Protein AF-A0A7J7QKM1-F1 (afdb_monomer_lite)

Sequence (331 aa):
MPGQQQQQDALLWAVLHLMSGRQAGAAVALAVAVGDARLATLLAAAGQAAAGAGAANIVQQVQVWARAGLLPARICHPRRLLLALLAAAAPPAAGVGGQGGLLDVSAALQLDWSRAFGLWLWYGLPSTEPVAAVTRAFTAALAVSPQLPRPVPPHSTSSKSQQQQQQQQQGDLLAAAAPADTQYALLQLHALGAHGLGVGLLNCCPPAAADGGDGGGLSSDGYNTVSNGQGGSAGELVAQLLRVAGHSSNPLDCSTAWQLLGVLQAVGALPSRRQEYEGVALALCSGFVSQLLLLGAPAAAAWALFVALHVPDGVLSPPGTRRRRSSSCCR

pLDDT: mean 70.97, std 20.99, range [25.33, 94.62]

Structure (mmCIF, N/CA/C/O backbone):
data_AF-A0A7J7QKM1-F1
#
_entry.id   AF-A0A7J7QKM1-F1
#
loop_
_atom_site.group_PDB
_atom_site.id
_atom_site.type_symbol
_atom_site.label_atom_id
_atom_site.label_alt_id
_atom_site.label_comp_id
_atom_site.label_asym_id
_atom_site.label_entity_id
_atom_site.label_seq_id
_atom_site.pdbx_PDB_ins_code
_atom_site.Cartn_x
_atom_site.Cartn_y
_atom_site.Cartn_z
_atom_site.occupancy
_atom_site.B_iso_or_equiv
_atom_site.auth_seq_id
_atom_site.auth_comp_id
_atom_site.auth_asym_id
_atom_site.auth_atom_id
_atom_site.pdbx_PDB_model_num
ATOM 1 N N . MET A 1 1 ? -3.187 -11.122 40.985 1.00 49.41 1 MET A N 1
ATOM 2 C CA . MET A 1 1 ? -3.537 -11.750 39.690 1.00 49.41 1 MET A CA 1
ATOM 3 C C . MET A 1 1 ? -2.909 -11.000 38.497 1.00 49.41 1 MET A C 1
ATOM 5 O O . MET A 1 1 ? -3.641 -10.561 37.622 1.00 49.41 1 MET A O 1
ATOM 9 N N . PRO A 1 2 ? -1.573 -10.830 38.419 1.00 58.25 2 PRO A N 1
ATOM 10 C CA . PRO A 1 2 ? -0.929 -10.134 37.290 1.00 58.25 2 PRO A CA 1
ATOM 11 C C . PRO A 1 2 ? -0.915 -10.949 35.981 1.00 58.25 2 PRO A C 1
ATOM 13 O O . PRO A 1 2 ? -0.920 -10.371 34.899 1.00 58.25 2 PRO A O 1
ATOM 16 N N . GLY A 1 3 ? -0.970 -12.285 36.062 1.00 70.62 3 GLY A N 1
ATOM 17 C CA . GLY A 1 3 ? -0.883 -13.154 34.880 1.00 70.62 3 GLY A CA 1
ATOM 18 C C . GLY A 1 3 ? -2.057 -13.024 33.904 1.00 70.62 3 GLY A C 1
ATOM 19 O O . GLY A 1 3 ? -1.856 -13.097 32.698 1.00 70.62 3 GLY A O 1
ATOM 20 N N . GLN A 1 4 ? -3.276 -12.767 34.392 1.00 72.75 4 GLN A N 1
ATOM 21 C CA . GLN A 1 4 ? -4.452 -12.649 33.516 1.00 72.75 4 GLN A CA 1
ATOM 22 C C . GLN A 1 4 ? -4.432 -11.378 32.661 1.00 72.75 4 GLN A C 1
ATOM 24 O O . GLN A 1 4 ? -4.825 -11.414 31.498 1.00 72.75 4 GLN A O 1
ATOM 29 N N . GLN A 1 5 ? -3.929 -10.271 33.208 1.00 75.94 5 GLN A N 1
ATOM 30 C CA . GLN A 1 5 ? -3.862 -9.009 32.477 1.00 75.94 5 GLN A CA 1
ATOM 31 C C . GLN A 1 5 ? -2.757 -9.034 31.416 1.00 75.94 5 GLN A C 1
ATOM 33 O O . GLN A 1 5 ? -2.970 -8.595 30.291 1.00 75.94 5 GLN A O 1
ATOM 38 N N . GLN A 1 6 ? -1.621 -9.662 31.727 1.00 80.56 6 GLN A N 1
ATOM 39 C CA . GLN A 1 6 ? -0.547 -9.880 30.760 1.00 80.56 6 GLN A CA 1
ATOM 40 C C . GLN A 1 6 ? -0.978 -10.812 29.613 1.00 80.56 6 GLN A C 1
ATOM 42 O O . GLN A 1 6 ? -0.638 -10.564 28.457 1.00 80.56 6 GLN A O 1
ATOM 47 N N . GLN A 1 7 ? -1.778 -11.843 29.912 1.00 85.12 7 GLN A N 1
ATOM 48 C CA . GLN A 1 7 ? -2.369 -12.723 28.899 1.00 85.12 7 GLN A CA 1
ATOM 49 C C . GLN A 1 7 ? -3.323 -11.953 27.971 1.00 85.12 7 GLN A C 1
ATOM 51 O O . GLN A 1 7 ? -3.260 -12.105 26.753 1.00 85.12 7 GLN A O 1
ATOM 56 N N . GLN A 1 8 ? -4.191 -11.105 28.534 1.00 85.06 8 GLN A N 1
ATOM 57 C CA . GLN A 1 8 ? -5.110 -10.269 27.756 1.00 85.06 8 GLN A CA 1
ATOM 58 C C . GLN A 1 8 ? -4.366 -9.269 26.869 1.00 85.06 8 GLN A C 1
ATOM 60 O O . GLN A 1 8 ? -4.716 -9.110 25.701 1.00 85.06 8 GLN A O 1
ATOM 65 N N . ASP A 1 9 ? -3.311 -8.639 27.382 1.00 87.81 9 ASP A N 1
ATOM 66 C CA . ASP A 1 9 ? -2.498 -7.716 26.594 1.00 87.81 9 ASP A CA 1
ATOM 67 C C . ASP A 1 9 ? -1.785 -8.434 25.440 1.00 87.81 9 ASP A C 1
ATOM 69 O O . ASP A 1 9 ? -1.795 -7.934 24.314 1.00 87.81 9 ASP A O 1
ATOM 73 N N . ALA A 1 10 ? -1.242 -9.635 25.670 1.00 90.56 10 ALA A N 1
ATOM 74 C CA . ALA A 1 10 ? -0.637 -10.452 24.615 1.00 90.56 10 ALA A CA 1
ATOM 75 C C . ALA A 1 10 ? -1.645 -10.816 23.508 1.00 90.56 10 ALA A C 1
ATOM 77 O O . ALA A 1 10 ? -1.325 -10.749 22.320 1.00 90.56 10 ALA A O 1
ATOM 78 N N . LEU A 1 11 ? -2.886 -11.137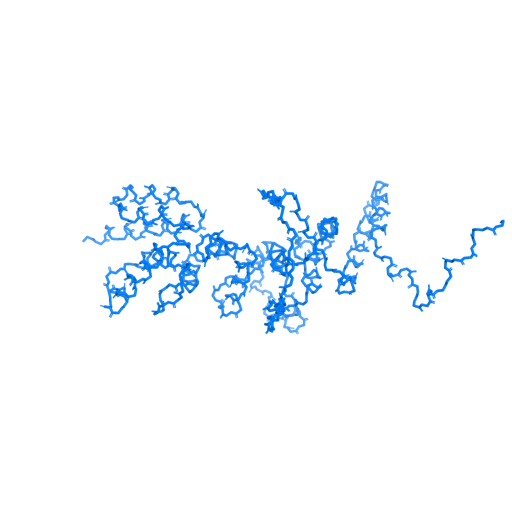 23.884 1.00 92.56 11 LEU A N 1
ATOM 79 C CA . LEU A 1 11 ? -3.963 -11.418 22.933 1.00 92.56 11 LEU A CA 1
ATOM 80 C C . LEU A 1 11 ? -4.332 -10.179 22.110 1.00 92.56 11 LEU A C 1
ATOM 82 O O . LEU A 1 11 ? -4.498 -10.281 20.899 1.00 92.56 11 LEU A O 1
ATOM 86 N N . LEU A 1 12 ? -4.407 -8.998 22.729 1.00 93.12 12 LEU A N 1
ATOM 87 C CA . LEU A 1 12 ? -4.688 -7.749 22.015 1.00 93.12 12 LEU A CA 1
ATOM 88 C C . LEU A 1 12 ? -3.577 -7.383 21.021 1.00 93.12 12 LEU A C 1
ATOM 90 O O . LEU A 1 12 ? -3.874 -6.892 19.931 1.00 93.12 12 LEU A O 1
ATOM 94 N N . TRP A 1 13 ? -2.314 -7.662 21.352 1.00 94.31 13 TRP A N 1
ATOM 95 C CA . TRP A 1 13 ? -1.211 -7.544 20.396 1.00 94.31 13 TRP A CA 1
ATOM 96 C C . TRP A 1 13 ? -1.355 -8.516 19.224 1.00 94.31 13 TRP A C 1
ATOM 98 O O . TRP A 1 13 ? -1.149 -8.112 18.080 1.00 94.31 13 TRP A O 1
ATOM 108 N N . ALA A 1 14 ? -1.771 -9.761 19.476 1.00 94.38 14 ALA A N 1
ATOM 109 C CA . ALA A 1 14 ? -2.038 -10.729 18.413 1.00 94.38 14 ALA A CA 1
ATOM 110 C C . ALA A 1 14 ? -3.179 -10.263 17.490 1.00 94.38 14 ALA A C 1
ATOM 112 O O . ALA A 1 14 ? -3.027 -10.293 16.270 1.00 94.38 14 ALA A O 1
ATOM 113 N N . VAL A 1 15 ? -4.281 -9.746 18.052 1.00 94.62 15 VAL A N 1
ATOM 114 C CA . VAL A 1 15 ? -5.370 -9.118 17.279 1.00 94.62 15 VAL A CA 1
ATOM 115 C C . VAL A 1 15 ? -4.826 -7.992 16.402 1.00 94.62 15 VAL A C 1
ATOM 117 O O . VAL A 1 15 ? -5.107 -7.956 15.206 1.00 94.62 15 VAL A O 1
ATOM 120 N N . LEU A 1 16 ? -4.029 -7.085 16.968 1.00 92.94 16 LEU A N 1
ATOM 121 C CA . LEU A 1 16 ? -3.461 -5.955 16.234 1.00 92.94 16 LEU A CA 1
ATOM 122 C C . LEU A 1 16 ? -2.545 -6.419 15.084 1.00 92.94 16 LEU A C 1
ATOM 124 O O . LEU A 1 16 ? -2.596 -5.853 13.991 1.00 92.94 16 LEU A O 1
ATOM 128 N N . HIS A 1 17 ? -1.771 -7.486 15.294 1.00 93.88 17 HIS A N 1
ATOM 129 C CA . HIS A 1 17 ? -0.912 -8.082 14.267 1.00 93.88 17 HIS A CA 1
ATOM 130 C C . HIS A 1 17 ? -1.714 -8.757 13.138 1.00 93.88 17 HIS A C 1
ATOM 132 O O . HIS A 1 17 ? -1.335 -8.683 11.971 1.00 93.88 17 HIS A O 1
ATOM 138 N N . LEU A 1 18 ? -2.855 -9.376 13.455 1.00 94.25 18 LEU A N 1
ATOM 139 C CA . LEU A 1 18 ? -3.776 -9.924 12.451 1.00 94.25 18 LEU A CA 1
ATOM 140 C C . LEU A 1 18 ? -4.446 -8.805 11.639 1.00 94.25 18 LEU A C 1
ATOM 142 O O . LEU A 1 18 ? -4.561 -8.899 10.414 1.00 94.25 18 LEU A O 1
ATOM 146 N N . MET A 1 19 ? -4.829 -7.710 12.300 1.00 92.19 19 MET A N 1
ATOM 147 C CA . MET A 1 19 ? -5.437 -6.546 11.648 1.00 92.19 19 MET A CA 1
ATOM 148 C C . MET A 1 19 ? -4.471 -5.826 10.698 1.00 92.19 19 MET A C 1
ATOM 150 O O . MET A 1 19 ? -4.906 -5.375 9.633 1.00 92.19 19 MET A O 1
ATOM 154 N N . SER A 1 20 ? -3.174 -5.774 11.028 1.00 92.06 20 SER A N 1
ATOM 155 C CA . SER A 1 20 ? -2.128 -5.245 10.135 1.00 92.06 20 SER A CA 1
ATOM 156 C C . SER A 1 20 ? -1.812 -6.158 8.946 1.00 92.06 20 SER A C 1
ATOM 158 O O . SER A 1 20 ? -1.176 -5.722 7.994 1.00 92.06 20 SER A O 1
ATOM 160 N N . GLY A 1 21 ? -2.275 -7.411 8.967 1.00 90.62 21 GLY A N 1
ATOM 161 C CA . GLY A 1 21 ? -2.220 -8.345 7.840 1.00 90.62 21 GLY A CA 1
ATOM 162 C C . GLY A 1 21 ? -3.534 -8.465 7.062 1.00 90.62 21 GLY A C 1
ATOM 163 O O . GLY A 1 21 ? -3.680 -9.404 6.285 1.00 90.62 21 GLY A O 1
ATOM 164 N N . ARG A 1 22 ? -4.515 -7.580 7.306 1.00 90.25 22 ARG A N 1
ATOM 165 C CA . ARG A 1 22 ? -5.888 -7.644 6.758 1.00 90.25 22 ARG A CA 1
ATOM 166 C C . ARG A 1 22 ? -6.650 -8.937 7.106 1.00 90.25 22 ARG A C 1
ATOM 168 O O . ARG A 1 22 ? -7.662 -9.256 6.488 1.00 90.25 22 ARG A O 1
ATOM 175 N N . GLN A 1 23 ? -6.243 -9.655 8.151 1.00 92.94 23 GLN A N 1
ATOM 176 C CA . GLN A 1 23 ? -6.885 -10.897 8.596 1.00 92.94 23 GLN A CA 1
ATOM 177 C C . GLN A 1 23 ? -8.017 -10.617 9.597 1.00 92.94 23 GLN A C 1
ATOM 179 O O . GLN A 1 23 ? -8.014 -11.113 10.724 1.00 92.94 23 GLN A O 1
ATOM 184 N N . ALA A 1 24 ? -9.005 -9.814 9.186 1.00 91.31 24 ALA A N 1
ATOM 185 C CA . ALA A 1 24 ? -10.101 -9.384 10.060 1.00 91.31 24 ALA A CA 1
ATOM 186 C C . ALA A 1 24 ? -10.913 -10.569 10.616 1.00 91.31 24 ALA A C 1
ATOM 188 O O . ALA A 1 24 ? -11.254 -10.576 11.794 1.00 91.31 24 ALA A O 1
ATOM 189 N N . GLY A 1 25 ? -11.155 -11.611 9.811 1.00 92.81 25 GLY A N 1
ATOM 190 C CA . GLY A 1 25 ? -11.873 -12.812 10.260 1.00 92.81 25 GLY A CA 1
ATOM 191 C C . GLY A 1 25 ? -11.166 -13.542 11.408 1.00 92.81 25 GLY A C 1
ATOM 192 O O . GLY A 1 25 ? -11.798 -13.877 12.408 1.00 92.81 25 GLY A O 1
ATOM 193 N N . ALA A 1 26 ? -9.845 -13.718 11.309 1.00 94.19 26 ALA A N 1
ATOM 194 C CA . ALA A 1 26 ? -9.045 -14.330 12.368 1.00 94.19 26 ALA A CA 1
ATOM 195 C C . ALA A 1 26 ? -8.984 -13.440 13.621 1.00 94.19 26 ALA A C 1
ATOM 197 O O . ALA A 1 26 ? -9.112 -13.936 14.738 1.00 94.19 26 ALA A O 1
ATOM 198 N N . ALA A 1 27 ? -8.851 -12.121 13.442 1.00 94.06 27 ALA A N 1
ATOM 199 C CA . ALA A 1 27 ? -8.849 -11.155 14.539 1.00 94.06 27 ALA A CA 1
ATOM 200 C C . ALA A 1 27 ? -10.181 -11.151 15.314 1.00 94.06 27 ALA A C 1
ATOM 202 O O . ALA A 1 27 ? -10.187 -11.141 16.545 1.00 94.06 27 ALA A O 1
ATOM 203 N N . VAL A 1 28 ? -11.309 -11.212 14.598 1.00 94.50 28 VAL A N 1
ATOM 204 C CA . VAL A 1 28 ? -12.657 -11.312 15.177 1.00 94.50 28 VAL A CA 1
ATOM 205 C C . VAL A 1 28 ? -12.836 -12.643 15.900 1.00 94.50 28 VAL A C 1
ATOM 207 O O . VAL A 1 28 ? -13.285 -12.644 17.044 1.00 94.50 28 VAL A O 1
ATOM 210 N N . ALA A 1 29 ? -12.443 -13.765 15.289 1.00 94.25 29 ALA A N 1
ATOM 211 C CA . ALA A 1 29 ? -12.520 -15.080 15.924 1.00 94.25 29 ALA A CA 1
ATOM 212 C C . ALA A 1 29 ? -11.710 -15.133 17.230 1.00 94.25 29 ALA A C 1
ATOM 214 O O . ALA A 1 29 ? -12.201 -15.644 18.236 1.00 94.25 29 ALA A O 1
ATOM 215 N N . LEU A 1 30 ? -10.512 -14.536 17.245 1.00 94.25 30 LEU A N 1
ATOM 216 C CA . LEU A 1 30 ? -9.690 -14.434 18.449 1.00 94.25 30 LEU A CA 1
ATOM 217 C C . LEU A 1 30 ? -10.372 -13.574 19.525 1.00 94.25 30 LEU A C 1
ATOM 219 O O . LEU A 1 30 ? -10.426 -13.975 20.684 1.00 94.25 30 LEU A O 1
ATOM 223 N N . ALA A 1 31 ? -10.950 -12.426 19.157 1.00 92.94 31 ALA A N 1
ATOM 224 C CA . ALA A 1 31 ? -11.677 -11.571 20.098 1.00 92.94 31 ALA A CA 1
ATOM 225 C C . ALA A 1 31 ? -12.919 -12.269 20.691 1.00 92.94 31 ALA A C 1
ATOM 227 O O . ALA A 1 31 ? -13.178 -12.149 21.889 1.00 92.94 31 ALA A O 1
ATOM 228 N N . VAL A 1 32 ? -13.653 -13.040 19.879 1.00 94.25 32 VAL A N 1
ATOM 229 C CA . VAL A 1 32 ? -14.800 -13.849 20.327 1.00 94.25 32 VAL A CA 1
ATOM 230 C C . VAL A 1 32 ? -14.354 -14.971 21.262 1.00 94.25 32 VAL A C 1
ATOM 232 O O . VAL A 1 32 ? -14.971 -15.155 22.308 1.00 94.25 32 VAL A O 1
ATOM 235 N N . ALA A 1 33 ? -13.266 -15.677 20.942 1.00 91.00 33 ALA A N 1
ATOM 236 C CA . ALA A 1 33 ? -12.729 -16.751 21.782 1.00 91.00 33 ALA A CA 1
ATOM 237 C C . ALA A 1 33 ? -12.290 -16.254 23.172 1.00 91.00 33 ALA A C 1
ATOM 239 O O . ALA A 1 33 ? -12.394 -16.979 24.157 1.00 91.00 33 ALA A O 1
ATOM 240 N N . VAL A 1 34 ? -11.842 -14.999 23.258 1.00 89.19 34 VAL A N 1
ATOM 241 C CA . VAL A 1 34 ? -11.475 -14.328 24.516 1.00 89.19 34 VAL A CA 1
ATOM 242 C C . VAL A 1 34 ? -12.706 -13.798 25.273 1.00 89.19 34 VAL A C 1
ATOM 244 O O . VAL A 1 34 ? -12.606 -13.435 26.443 1.00 89.19 34 VAL A O 1
ATOM 247 N N . GLY A 1 35 ? -13.880 -13.776 24.635 1.00 89.81 35 GLY A N 1
ATOM 248 C CA . GLY A 1 35 ? -15.132 -13.279 25.209 1.00 89.81 35 GLY A CA 1
ATOM 249 C C . GLY A 1 35 ? -15.343 -11.767 25.063 1.00 89.81 35 GLY A C 1
ATOM 250 O O . GLY A 1 35 ? -16.301 -11.228 25.617 1.00 89.81 35 GLY A O 1
ATOM 251 N N . ASP A 1 36 ? -14.499 -11.058 24.305 1.00 90.75 36 ASP A N 1
ATOM 252 C CA . ASP A 1 36 ? -14.637 -9.613 24.077 1.00 90.75 36 ASP A CA 1
ATOM 253 C C . ASP A 1 36 ? -15.525 -9.339 22.851 1.00 90.75 36 ASP A C 1
ATOM 255 O O . ASP A 1 36 ? -15.081 -8.883 21.793 1.00 90.75 36 ASP A O 1
ATOM 259 N N . ALA A 1 37 ? -16.820 -9.635 22.996 1.00 90.19 37 ALA A N 1
ATOM 260 C CA . ALA A 1 37 ? -17.807 -9.490 21.923 1.00 90.19 37 ALA A CA 1
ATOM 261 C C . ALA A 1 37 ? -17.912 -8.045 21.398 1.00 90.19 37 ALA A C 1
ATOM 263 O O . ALA A 1 37 ? -18.142 -7.822 20.210 1.00 90.19 37 ALA A O 1
ATOM 264 N N . ARG A 1 38 ? -17.692 -7.045 22.264 1.00 89.94 38 ARG A N 1
ATOM 265 C CA . ARG A 1 38 ? -17.710 -5.627 21.870 1.00 89.94 38 ARG A CA 1
ATOM 266 C C . ARG A 1 38 ? -16.561 -5.324 20.920 1.00 89.94 38 ARG A C 1
ATOM 268 O O . ARG A 1 38 ? -16.784 -4.752 19.856 1.00 89.94 38 ARG A O 1
ATOM 275 N N . LEU A 1 39 ? -15.347 -5.747 21.270 1.00 89.50 39 LEU A N 1
ATOM 276 C CA . LEU A 1 39 ? -14.202 -5.593 20.382 1.00 89.50 39 LEU A CA 1
ATOM 277 C C . LEU A 1 39 ? -14.416 -6.360 19.072 1.00 89.50 39 LEU A C 1
ATOM 279 O O . LEU A 1 39 ? -14.190 -5.791 18.012 1.00 89.50 39 LEU A O 1
ATOM 283 N N . ALA A 1 40 ? -14.925 -7.592 19.127 1.00 91.81 40 ALA A N 1
ATOM 284 C CA . ALA A 1 40 ? -15.227 -8.383 17.934 1.00 91.81 40 ALA A CA 1
ATOM 285 C C . ALA A 1 40 ? -16.170 -7.650 16.962 1.00 91.81 40 ALA A C 1
ATOM 287 O O . ALA A 1 40 ? -15.885 -7.581 15.768 1.00 91.81 40 ALA A O 1
ATOM 288 N N . THR A 1 41 ? -17.247 -7.035 17.464 1.00 89.06 41 THR A N 1
ATOM 289 C CA . THR A 1 41 ? -18.163 -6.244 16.619 1.00 89.06 41 THR A CA 1
ATOM 290 C C . THR A 1 41 ? -17.497 -5.008 16.014 1.00 89.06 41 THR A C 1
ATOM 292 O O . THR A 1 41 ? -17.702 -4.718 14.836 1.00 89.06 41 THR A O 1
ATOM 295 N N . LEU A 1 42 ? -16.647 -4.309 16.775 1.00 88.75 42 LEU A N 1
ATOM 296 C CA . LEU A 1 42 ? -15.891 -3.161 16.268 1.00 88.75 42 LEU A CA 1
ATOM 297 C C . LEU A 1 42 ? -14.880 -3.572 15.189 1.00 88.75 42 LEU A C 1
ATOM 299 O O . LEU A 1 42 ? -14.748 -2.885 14.180 1.00 88.75 42 LEU A O 1
ATOM 303 N N . LEU A 1 43 ? -14.198 -4.705 15.372 1.00 89.56 43 LEU A N 1
ATOM 304 C CA . LEU A 1 43 ? -13.253 -5.252 14.396 1.00 89.56 43 LEU A CA 1
ATOM 305 C C . LEU A 1 43 ? -13.952 -5.727 13.122 1.00 89.56 43 LEU A C 1
ATOM 307 O O . LEU A 1 43 ? -13.430 -5.514 12.033 1.00 89.56 43 LEU A O 1
ATOM 311 N N . ALA A 1 44 ? -15.144 -6.315 13.235 1.00 87.94 44 ALA A N 1
ATOM 312 C CA . ALA A 1 44 ? -15.948 -6.697 12.077 1.00 87.94 44 ALA A CA 1
ATOM 313 C C . ALA A 1 44 ? -16.360 -5.476 11.231 1.00 87.94 44 ALA A C 1
ATOM 315 O O . ALA A 1 44 ? -16.453 -5.572 10.011 1.00 87.94 44 ALA A O 1
ATOM 316 N N . ALA A 1 45 ? -16.551 -4.315 11.867 1.00 83.25 45 ALA A N 1
ATOM 317 C CA . ALA A 1 45 ? -16.835 -3.052 11.186 1.00 83.25 45 ALA A CA 1
ATOM 318 C C . ALA A 1 45 ? -15.576 -2.339 10.638 1.00 83.25 45 ALA A C 1
ATOM 320 O O . ALA A 1 45 ? -15.688 -1.330 9.929 1.00 83.25 45 ALA A O 1
ATOM 321 N N . ALA A 1 46 ? -14.371 -2.834 10.942 1.00 79.12 46 ALA A N 1
ATOM 322 C CA . ALA A 1 46 ? -13.117 -2.210 10.537 1.00 79.12 46 ALA A CA 1
ATOM 323 C C . ALA A 1 46 ? -12.954 -2.198 9.006 1.00 79.12 46 ALA A C 1
ATOM 325 O O . ALA A 1 46 ? -13.080 -3.218 8.330 1.00 79.12 46 ALA A O 1
ATOM 326 N N . GLY A 1 47 ? -12.650 -1.030 8.438 1.00 66.62 47 GLY A N 1
ATOM 327 C CA . GLY A 1 47 ? -12.492 -0.843 6.988 1.00 66.62 47 GLY A CA 1
ATOM 328 C C . GLY A 1 47 ? -13.803 -0.729 6.195 1.00 66.62 47 GLY A C 1
ATOM 329 O O . GLY A 1 47 ? -13.762 -0.334 5.039 1.00 66.62 47 GLY A O 1
ATOM 330 N N . GLN A 1 48 ? -14.962 -1.014 6.800 1.00 64.50 48 GLN A N 1
ATOM 331 C CA . GLN A 1 48 ? -16.279 -0.595 6.286 1.00 64.50 48 GLN A CA 1
ATOM 332 C C . GLN A 1 48 ? -16.663 0.786 6.848 1.00 64.50 48 GLN A C 1
ATOM 334 O O . GLN A 1 48 ? -17.282 1.605 6.176 1.00 64.50 48 GLN A O 1
ATOM 339 N N . ALA A 1 49 ? -16.246 1.064 8.088 1.00 52.12 49 ALA A N 1
ATOM 340 C CA . ALA A 1 49 ? -16.570 2.284 8.823 1.00 52.12 49 ALA A CA 1
ATOM 341 C C . ALA A 1 49 ? -15.895 3.561 8.294 1.00 52.12 49 ALA A C 1
ATOM 343 O O . ALA A 1 49 ? -16.284 4.650 8.709 1.00 52.12 49 ALA A O 1
ATOM 344 N N . ALA A 1 50 ? -14.916 3.454 7.390 1.00 52.09 50 ALA A N 1
ATOM 345 C CA . ALA A 1 50 ? -14.187 4.606 6.864 1.00 52.09 50 ALA A CA 1
ATOM 346 C C . ALA A 1 50 ? -15.084 5.587 6.081 1.00 52.09 50 ALA A C 1
ATOM 348 O O . ALA A 1 50 ? -14.765 6.767 6.003 1.00 52.09 50 ALA A O 1
ATOM 349 N N . ALA A 1 51 ? -16.231 5.119 5.576 1.00 47.16 51 ALA A N 1
ATOM 350 C CA . ALA A 1 51 ? -17.228 5.929 4.874 1.00 47.16 51 ALA A CA 1
ATOM 351 C C . ALA A 1 51 ? -18.508 6.217 5.699 1.00 47.16 51 ALA A C 1
ATOM 353 O O . ALA A 1 51 ? -19.467 6.752 5.151 1.00 47.16 51 ALA A O 1
ATOM 354 N N . GLY A 1 52 ? -18.573 5.856 6.993 1.00 56.41 52 GLY A N 1
ATOM 355 C CA . GLY A 1 52 ? -19.826 5.888 7.767 1.00 56.41 52 GLY A CA 1
ATOM 356 C C . GLY A 1 52 ? -19.733 6.465 9.185 1.00 56.41 52 GLY A C 1
ATOM 357 O O . GLY A 1 52 ? -18.657 6.694 9.732 1.00 56.41 52 GLY A O 1
ATOM 358 N N . ALA A 1 53 ? -20.898 6.633 9.826 1.00 62.25 53 ALA A N 1
ATOM 359 C CA . ALA A 1 53 ? -21.055 7.176 11.186 1.00 62.25 53 ALA A CA 1
ATOM 360 C C . ALA A 1 53 ? -20.288 6.399 12.281 1.00 62.25 53 ALA A C 1
ATOM 362 O O . ALA A 1 53 ? -20.022 6.934 13.355 1.00 62.25 53 ALA A O 1
ATOM 363 N N . GLY A 1 54 ? -19.901 5.145 12.018 1.00 72.12 54 GLY A N 1
ATOM 364 C CA . GLY A 1 54 ? -19.169 4.299 12.964 1.00 72.12 54 GLY A CA 1
ATOM 365 C C . GLY A 1 54 ? -17.792 4.851 13.346 1.00 72.12 54 GLY A C 1
ATOM 366 O O . GLY A 1 54 ? -17.502 4.967 14.535 1.00 72.12 54 GLY A O 1
ATOM 367 N N . ALA A 1 55 ? -16.961 5.244 12.373 1.00 71.88 55 ALA A N 1
ATOM 368 C CA . ALA A 1 55 ? -15.631 5.793 12.661 1.00 71.88 55 ALA A CA 1
ATOM 369 C C . ALA A 1 55 ? -15.719 7.152 13.377 1.00 71.88 55 ALA A C 1
ATOM 371 O O . ALA A 1 55 ? -14.958 7.409 14.309 1.00 71.88 55 ALA A O 1
ATOM 372 N N . ALA A 1 56 ? -16.701 7.984 13.009 1.00 76.62 56 ALA A N 1
ATOM 373 C CA . ALA A 1 56 ? -16.973 9.258 13.674 1.00 76.62 56 ALA A CA 1
ATOM 374 C C . ALA A 1 56 ? -17.396 9.068 15.142 1.00 76.62 56 ALA A C 1
ATOM 376 O O . ALA A 1 56 ? -16.876 9.752 16.023 1.00 76.62 56 ALA A O 1
ATOM 377 N N . ASN A 1 57 ? -18.263 8.090 15.425 1.00 83.81 57 ASN A N 1
ATOM 378 C CA . ASN A 1 57 ? -18.664 7.746 16.791 1.00 83.81 57 ASN A CA 1
ATOM 379 C C . ASN A 1 57 ? -17.481 7.232 17.622 1.00 83.81 57 ASN A C 1
ATOM 381 O O . ASN A 1 57 ? -17.344 7.602 18.787 1.00 83.81 57 ASN A O 1
ATOM 385 N N . ILE A 1 58 ? -16.604 6.410 17.033 1.00 84.06 58 ILE A N 1
ATOM 386 C CA . ILE A 1 58 ? -15.389 5.928 17.707 1.00 84.06 58 ILE A CA 1
ATOM 387 C C . ILE A 1 58 ? -14.455 7.100 18.011 1.00 84.06 58 ILE A C 1
ATOM 389 O O . ILE A 1 58 ? -13.987 7.217 19.140 1.00 84.06 58 ILE A O 1
ATOM 393 N N . VAL A 1 59 ? -14.231 8.006 17.055 1.00 82.25 59 VAL A N 1
ATOM 394 C CA . VAL A 1 59 ? -13.440 9.224 17.283 1.00 82.25 59 VAL A CA 1
ATOM 395 C C . VAL A 1 59 ? -14.038 10.076 18.396 1.00 82.25 59 VAL A C 1
ATOM 397 O O . VAL A 1 59 ? -13.319 10.467 19.313 1.00 82.25 59 VAL A O 1
ATOM 400 N N . GLN A 1 60 ? -15.347 10.328 18.369 1.00 85.38 60 GLN A N 1
ATOM 401 C CA . GLN A 1 60 ? -16.025 11.083 19.420 1.00 85.38 60 GLN A CA 1
ATOM 402 C C . GLN A 1 60 ? -15.844 10.412 20.787 1.00 85.38 60 GLN A C 1
ATOM 404 O O . GLN A 1 60 ? -15.494 11.076 21.762 1.00 85.38 60 GLN A O 1
ATOM 409 N N . GLN A 1 61 ? -16.023 9.093 20.859 1.00 87.00 61 GLN A N 1
ATOM 410 C CA . GLN A 1 61 ? -15.866 8.340 22.098 1.00 87.00 61 GLN A CA 1
ATOM 411 C C . GLN A 1 61 ? -14.433 8.413 22.635 1.00 87.00 61 GLN A C 1
ATOM 413 O O . GLN A 1 61 ? -14.212 8.635 23.827 1.00 87.00 61 GLN A O 1
ATOM 418 N N . VAL A 1 62 ? -13.449 8.267 21.753 1.00 84.25 62 VAL A N 1
ATOM 419 C CA . VAL A 1 62 ? -12.034 8.352 22.100 1.00 84.25 62 VAL A CA 1
ATOM 420 C C . VAL A 1 62 ? -11.667 9.761 22.576 1.00 84.25 62 VAL A C 1
ATOM 422 O O . VAL A 1 62 ? -10.940 9.892 23.560 1.00 84.25 62 VAL A O 1
ATOM 425 N N . GLN A 1 63 ? -12.229 10.815 21.978 1.00 83.38 63 GLN A N 1
ATOM 426 C CA . GLN A 1 63 ? -12.056 12.186 22.467 1.00 83.38 63 GLN A CA 1
ATOM 427 C C . GLN A 1 63 ? -12.649 12.392 23.862 1.00 83.38 63 GLN A C 1
ATOM 429 O O . GLN A 1 63 ? -12.028 13.051 24.695 1.00 83.38 63 GLN A O 1
ATOM 434 N N . VAL A 1 64 ? -13.838 11.847 24.137 1.00 88.19 64 VAL A N 1
ATOM 435 C CA . VAL A 1 64 ? -14.454 11.925 25.471 1.00 88.19 64 VAL A CA 1
ATOM 436 C C . VAL A 1 64 ? -13.543 11.262 26.505 1.00 88.19 64 VAL A C 1
ATOM 438 O O . VAL A 1 64 ? -13.270 11.845 27.555 1.00 88.19 64 VAL A O 1
ATOM 441 N N . TRP A 1 65 ? -12.994 10.087 26.189 1.00 87.38 65 TRP A N 1
ATOM 442 C CA . TRP A 1 65 ? -12.031 9.409 27.058 1.00 87.38 65 TRP A CA 1
ATOM 443 C C . TRP A 1 65 ? -10.709 10.163 27.209 1.00 87.38 65 TRP A C 1
ATOM 445 O O . TRP A 1 65 ? -10.133 10.144 28.298 1.00 87.38 65 TRP A O 1
ATOM 455 N N . ALA A 1 66 ? -10.236 10.838 26.160 1.00 82.50 66 ALA A N 1
ATOM 456 C CA . ALA A 1 66 ? -9.045 11.680 26.218 1.00 82.50 66 ALA A CA 1
ATOM 457 C C . ALA A 1 66 ? -9.248 12.867 27.169 1.00 82.50 66 ALA A C 1
ATOM 459 O O . ALA A 1 66 ? -8.451 13.059 28.084 1.00 82.50 66 ALA A O 1
ATOM 460 N N . ARG A 1 67 ? -10.351 13.614 27.009 1.00 84.62 67 ARG A N 1
ATOM 461 C CA . ARG A 1 67 ? -10.681 14.783 27.846 1.00 84.62 67 ARG A CA 1
ATOM 462 C C . ARG A 1 67 ? -10.892 14.410 29.313 1.00 84.62 67 ARG A C 1
ATOM 464 O O . ARG A 1 67 ? -10.542 15.184 30.193 1.00 84.62 67 ARG A O 1
ATOM 471 N N . ALA A 1 68 ? -11.426 13.219 29.572 1.00 86.25 68 ALA A N 1
ATOM 472 C CA . ALA A 1 68 ? -11.612 12.691 30.920 1.00 86.25 68 ALA A CA 1
ATOM 473 C C . ALA A 1 68 ? -10.338 12.058 31.526 1.00 86.25 68 ALA A C 1
ATOM 475 O O . ALA A 1 68 ? -10.392 11.532 32.636 1.00 86.25 68 ALA A O 1
ATOM 476 N N . GLY A 1 69 ? -9.205 12.039 30.808 1.00 82.25 69 GLY A N 1
ATOM 477 C CA . GLY A 1 69 ? -7.953 11.427 31.275 1.00 82.25 69 GLY A CA 1
ATOM 478 C C . GLY A 1 69 ? -7.992 9.895 31.385 1.00 82.25 69 GLY A C 1
ATOM 479 O O . GLY A 1 69 ? -7.109 9.289 31.990 1.00 82.25 69 GLY A O 1
ATOM 480 N N . LEU A 1 70 ? -9.000 9.241 30.799 1.00 83.62 70 LEU A N 1
ATOM 481 C CA . LEU A 1 70 ? -9.238 7.801 30.942 1.00 83.62 70 LEU A CA 1
ATOM 482 C C . LEU A 1 70 ? -8.332 6.951 30.047 1.00 83.62 70 LEU A C 1
ATOM 484 O O . LEU A 1 70 ? -8.027 5.812 30.402 1.00 83.62 70 LEU A O 1
ATOM 488 N N . LEU A 1 71 ? -7.882 7.489 28.909 1.00 77.56 71 LEU A N 1
ATOM 489 C CA . LEU A 1 71 ? -7.044 6.755 27.956 1.00 77.56 71 LEU A CA 1
ATOM 490 C C . LEU A 1 71 ? -5.749 6.219 28.595 1.00 77.56 71 LEU A C 1
ATOM 492 O O . LEU A 1 71 ? -5.571 5.004 28.585 1.00 77.56 71 LEU A O 1
ATOM 496 N N . PRO A 1 72 ? -4.855 7.049 29.171 1.00 74.81 72 PRO A N 1
ATOM 497 C CA . PRO A 1 72 ? -3.623 6.543 29.777 1.00 74.81 72 PRO A CA 1
ATOM 498 C C . PRO A 1 72 ? -3.863 5.851 31.126 1.00 74.81 72 PRO A C 1
ATOM 500 O O . PRO A 1 72 ? -3.080 4.990 31.512 1.00 74.81 72 PRO A O 1
ATOM 503 N N . ALA A 1 73 ? -4.934 6.210 31.842 1.00 80.38 73 ALA A N 1
ATOM 504 C CA . ALA A 1 73 ? -5.174 5.734 33.201 1.00 80.38 73 ALA A CA 1
ATOM 505 C C . ALA A 1 73 ? -5.885 4.372 33.273 1.00 80.38 73 ALA A C 1
ATOM 507 O O . ALA A 1 73 ? -5.747 3.664 34.270 1.00 80.38 73 ALA A O 1
ATOM 508 N N . ARG A 1 74 ? -6.704 4.019 32.271 1.00 82.81 74 ARG A N 1
ATOM 509 C CA . ARG A 1 74 ? -7.621 2.864 32.348 1.00 82.81 74 ARG A CA 1
ATOM 510 C C . ARG A 1 74 ? -7.623 1.959 31.120 1.00 82.81 74 ARG A C 1
ATOM 512 O O . ARG A 1 74 ? -8.123 0.842 31.222 1.00 82.81 74 ARG A O 1
ATOM 519 N N . ILE A 1 75 ? -7.098 2.402 29.977 1.00 85.12 75 ILE A N 1
ATOM 520 C CA . ILE A 1 75 ? -7.136 1.631 28.728 1.00 85.12 75 ILE A CA 1
ATOM 521 C C . ILE A 1 75 ? -5.719 1.178 28.370 1.00 85.12 75 ILE A C 1
ATOM 523 O O . ILE A 1 75 ? -4.815 1.994 28.187 1.00 85.12 75 ILE A O 1
ATOM 527 N N . CYS A 1 76 ? -5.521 -0.136 28.249 1.00 87.56 76 CYS A N 1
ATOM 528 C CA . CYS A 1 76 ? -4.212 -0.692 27.927 1.00 87.56 76 CYS A CA 1
ATOM 529 C C . CYS A 1 76 ? -3.732 -0.259 26.531 1.00 87.56 76 CYS A C 1
ATOM 531 O O . CYS A 1 76 ? -4.513 0.040 25.622 1.00 87.56 76 CYS A O 1
ATOM 533 N N . HIS A 1 77 ? -2.411 -0.210 26.363 1.00 87.62 77 HIS A N 1
ATOM 534 C CA . HIS A 1 77 ? -1.772 0.271 25.141 1.00 87.62 77 HIS A CA 1
ATOM 535 C C . HIS A 1 77 ? -2.266 -0.408 23.848 1.00 87.62 77 HIS A C 1
ATOM 537 O O . HIS A 1 77 ? -2.647 0.331 22.934 1.00 87.62 77 HIS A O 1
ATOM 543 N N . PRO A 1 78 ? -2.313 -1.749 23.722 1.00 88.94 78 PRO A N 1
ATOM 544 C CA . PRO A 1 78 ? -2.720 -2.370 22.461 1.00 88.94 78 PRO A CA 1
ATOM 545 C C . PRO A 1 78 ? -4.188 -2.071 22.118 1.00 88.94 78 PRO A C 1
ATOM 547 O O . PRO A 1 78 ? -4.535 -1.894 20.952 1.00 88.94 78 PRO A O 1
ATOM 550 N N . ARG A 1 79 ? -5.051 -1.892 23.126 1.00 89.56 79 ARG A N 1
ATOM 551 C CA . ARG A 1 79 ? -6.450 -1.487 22.920 1.00 89.56 79 ARG A CA 1
ATOM 552 C C . ARG A 1 79 ? -6.572 -0.054 22.403 1.00 89.56 79 ARG A C 1
ATOM 554 O O . ARG A 1 79 ? -7.416 0.207 21.552 1.00 89.56 79 ARG A O 1
ATOM 561 N N . ARG A 1 80 ? -5.715 0.865 22.865 1.00 88.00 80 ARG A N 1
ATOM 562 C CA . ARG A 1 80 ? -5.649 2.237 22.327 1.00 88.00 80 ARG A CA 1
ATOM 563 C C . ARG A 1 80 ? -5.233 2.247 20.857 1.00 88.00 80 ARG A C 1
ATOM 565 O O . ARG A 1 80 ? -5.850 2.957 20.074 1.00 88.00 80 ARG A O 1
ATOM 572 N N . LEU A 1 81 ? -4.260 1.416 20.483 1.00 88.88 81 LEU A N 1
ATOM 573 C CA . LEU A 1 81 ? -3.822 1.263 19.092 1.00 88.88 81 LEU A CA 1
ATOM 574 C C . LEU A 1 81 ? -4.929 0.698 18.192 1.00 88.88 81 LEU A C 1
ATOM 576 O O . LEU A 1 81 ? -5.140 1.204 17.096 1.00 88.88 81 LEU A O 1
ATOM 580 N N . LEU A 1 82 ? -5.688 -0.296 18.666 1.00 90.00 82 LEU A N 1
ATOM 581 C CA . LEU A 1 82 ? -6.845 -0.828 17.932 1.00 90.00 82 LEU A CA 1
ATOM 582 C C . LEU A 1 82 ? -7.934 0.231 17.721 1.00 90.00 82 LEU A C 1
ATOM 584 O O . LEU A 1 82 ? -8.496 0.332 16.635 1.00 90.00 82 LEU A O 1
ATOM 588 N N . LEU A 1 83 ? -8.220 1.048 18.736 1.00 87.12 83 LEU A N 1
ATOM 589 C CA . LEU A 1 83 ? -9.164 2.160 18.601 1.00 87.12 83 LEU A CA 1
ATOM 590 C C . LEU A 1 83 ? -8.648 3.229 17.632 1.00 87.12 83 LEU A C 1
ATOM 592 O O . LEU A 1 83 ? -9.422 3.731 16.824 1.00 87.12 83 LEU A O 1
ATOM 596 N N . ALA A 1 84 ? -7.350 3.541 17.676 1.00 84.50 84 ALA A N 1
ATOM 597 C CA . ALA A 1 84 ? -6.710 4.472 16.752 1.00 84.50 84 ALA A CA 1
ATOM 598 C C . ALA A 1 84 ? -6.766 3.967 15.300 1.00 84.50 84 ALA A C 1
ATOM 600 O O . ALA A 1 84 ? -7.063 4.743 14.396 1.00 84.50 84 ALA A O 1
ATOM 601 N N . LEU A 1 85 ? -6.577 2.660 15.087 1.00 88.12 85 LEU A N 1
ATOM 602 C CA . LEU A 1 85 ? -6.739 2.004 13.788 1.00 88.12 85 LEU A CA 1
ATOM 603 C C . LEU A 1 85 ? -8.173 2.144 13.253 1.00 88.12 85 LEU A C 1
ATOM 605 O O . LEU A 1 85 ? -8.373 2.441 12.081 1.00 88.12 85 LEU A O 1
ATOM 609 N N . LEU A 1 86 ? -9.180 1.954 14.109 1.00 85.69 86 LEU A N 1
ATOM 610 C CA . LEU A 1 86 ? -10.594 2.091 13.733 1.00 85.69 86 LEU A CA 1
ATOM 611 C C . LEU A 1 86 ? -11.005 3.552 13.477 1.00 85.69 86 LEU A C 1
ATOM 613 O O . LEU A 1 86 ? -11.906 3.814 12.684 1.00 85.69 86 LEU A O 1
ATOM 617 N N . ALA A 1 87 ? -10.343 4.493 14.149 1.00 81.06 87 ALA A N 1
ATOM 618 C CA . ALA A 1 87 ? -10.542 5.937 14.040 1.00 81.06 87 ALA A CA 1
ATOM 619 C C . ALA A 1 87 ? -9.759 6.592 12.884 1.00 81.06 87 ALA A C 1
ATOM 621 O O . ALA A 1 87 ? -9.868 7.798 12.665 1.00 81.06 87 ALA A O 1
ATOM 622 N N . ALA A 1 88 ? -8.941 5.820 12.173 1.00 76.56 88 ALA A N 1
ATOM 623 C CA . ALA A 1 88 ? -7.935 6.313 11.240 1.00 76.56 88 ALA A CA 1
ATOM 624 C C . ALA A 1 88 ? -8.481 7.091 10.037 1.00 76.56 88 ALA A C 1
ATOM 626 O O . ALA A 1 88 ? -7.846 8.045 9.591 1.00 76.56 88 ALA A O 1
ATOM 627 N N . ALA A 1 89 ? -9.648 6.691 9.533 1.00 63.50 89 ALA A N 1
ATOM 628 C CA . ALA A 1 89 ? -10.308 7.326 8.394 1.00 63.50 89 ALA A CA 1
ATOM 629 C C . ALA A 1 89 ? -11.003 8.650 8.743 1.00 63.50 89 ALA A C 1
ATOM 631 O O . ALA A 1 89 ? -11.355 9.420 7.854 1.00 63.50 89 ALA A O 1
ATOM 632 N N . ALA A 1 90 ? -11.240 8.909 10.029 1.00 65.12 90 ALA A N 1
ATOM 633 C CA . ALA A 1 90 ? -11.880 10.132 10.485 1.00 65.12 90 ALA A CA 1
ATOM 634 C C . ALA A 1 90 ? -10.834 11.244 10.702 1.00 65.12 90 ALA A C 1
ATOM 636 O O . ALA A 1 90 ? -9.667 10.950 10.972 1.00 65.12 90 ALA A O 1
ATOM 637 N N . PRO A 1 91 ? -11.220 12.528 10.581 1.00 61.19 91 PRO A N 1
ATOM 638 C CA . PRO A 1 91 ? -10.285 13.637 10.722 1.00 61.19 91 PRO A CA 1
ATOM 639 C C . PRO A 1 91 ? -9.593 13.614 12.095 1.00 61.19 91 PRO A C 1
ATOM 641 O O . PRO A 1 91 ? -10.217 13.245 13.097 1.00 61.19 91 PRO A O 1
ATOM 644 N N . PRO A 1 92 ? -8.309 14.012 12.160 1.00 62.12 92 PRO A N 1
ATOM 645 C CA . PRO A 1 92 ? -7.569 14.029 13.411 1.00 62.12 92 PRO A CA 1
ATOM 646 C C . PRO A 1 92 ? -8.243 14.998 14.381 1.00 62.12 92 PRO A C 1
ATOM 648 O O . PRO A 1 92 ? -8.389 16.185 14.095 1.00 62.12 92 PRO A O 1
ATOM 651 N N . ALA A 1 93 ? -8.652 14.497 15.541 1.00 50.59 93 ALA A N 1
ATOM 652 C CA . ALA A 1 93 ? -9.299 15.309 16.554 1.00 50.59 93 ALA A CA 1
ATOM 653 C C . ALA A 1 93 ? -8.681 15.033 17.928 1.00 50.59 93 ALA A C 1
ATOM 655 O O . ALA A 1 93 ? -8.610 13.895 18.382 1.00 50.59 93 ALA A O 1
ATOM 656 N N . ALA A 1 94 ? -8.205 16.097 18.582 1.00 46.12 94 ALA A N 1
ATOM 657 C CA . ALA A 1 94 ? -7.581 16.057 19.909 1.00 46.12 94 ALA A CA 1
ATOM 658 C C . ALA A 1 94 ? -6.415 15.049 20.058 1.00 46.12 94 ALA A C 1
ATOM 660 O O . ALA A 1 94 ? -6.247 14.450 21.117 1.00 46.12 94 ALA A O 1
ATOM 661 N N . GLY A 1 95 ? -5.614 14.852 19.002 1.00 51.28 95 GLY A N 1
ATOM 662 C CA . GLY A 1 95 ? -4.418 13.999 19.040 1.00 51.28 95 GLY A CA 1
ATOM 663 C C . GLY A 1 95 ? -4.690 12.492 19.076 1.00 51.28 95 GLY A C 1
ATOM 664 O O . GLY A 1 95 ? -3.746 11.720 19.202 1.00 51.28 95 GLY A O 1
ATOM 665 N N . VAL A 1 96 ? -5.951 12.058 18.953 1.00 52.16 96 VAL A N 1
ATOM 666 C CA . VAL A 1 96 ? -6.309 10.639 18.863 1.00 52.16 96 VAL A CA 1
ATOM 667 C C . VAL A 1 96 ? -7.326 10.440 17.738 1.00 52.16 96 VAL A C 1
ATOM 669 O O . VAL A 1 96 ? -8.461 10.904 17.816 1.00 52.16 96 VAL A O 1
ATOM 672 N N . GLY A 1 97 ? -6.900 9.761 16.675 1.00 52.78 97 GLY A N 1
ATOM 673 C CA . GLY A 1 97 ? -7.649 9.627 15.421 1.00 52.78 97 GLY A CA 1
ATOM 674 C C . GLY A 1 97 ? -6.936 10.288 14.240 1.00 52.78 97 GLY A C 1
ATOM 675 O O . GLY A 1 97 ? -5.961 11.024 14.413 1.00 52.78 97 GLY A O 1
ATOM 676 N N . GLY A 1 98 ? -7.402 9.992 13.027 1.00 60.16 98 GLY A N 1
ATOM 677 C CA . GLY A 1 98 ? -6.707 10.350 11.793 1.00 60.16 98 GLY A CA 1
ATOM 678 C C . GLY A 1 98 ? -5.446 9.523 11.542 1.00 60.16 98 GLY A C 1
ATOM 679 O O . GLY A 1 98 ? -5.122 8.579 12.267 1.00 60.16 98 GLY A O 1
ATOM 680 N N . GLN A 1 99 ? -4.694 9.902 10.511 1.00 64.69 99 GLN A N 1
ATOM 681 C CA . GLN A 1 99 ? -3.516 9.152 10.056 1.00 64.69 99 GLN A CA 1
ATOM 682 C C . GLN A 1 99 ? -2.376 9.091 11.090 1.00 64.69 99 GLN A C 1
ATOM 684 O O . GLN A 1 99 ? -1.519 8.216 10.992 1.00 64.69 99 GLN A O 1
ATOM 689 N N . GLY A 1 100 ? -2.397 9.945 12.122 1.00 71.44 100 GLY A N 1
ATOM 690 C CA . GLY A 1 100 ? -1.487 9.854 13.271 1.00 71.44 100 GLY A CA 1
ATOM 691 C C . GLY A 1 100 ? -1.610 8.530 14.032 1.00 71.44 100 GLY A C 1
ATOM 692 O O . GLY A 1 100 ? -0.603 7.943 14.408 1.00 71.44 100 GLY A O 1
ATOM 693 N N . GLY A 1 101 ? -2.825 7.981 14.147 1.00 79.38 101 GLY A N 1
ATOM 694 C CA . GLY A 1 101 ? -3.040 6.675 14.776 1.00 79.38 101 GLY A CA 1
ATOM 695 C C . GLY A 1 101 ? -2.413 5.511 14.003 1.00 79.38 101 GLY A C 1
ATOM 696 O O . GLY A 1 101 ? -1.985 4.526 14.600 1.00 79.38 101 GLY A O 1
ATOM 697 N N . LEU A 1 102 ? -2.310 5.629 12.676 1.00 84.94 102 LEU A N 1
ATOM 698 C CA . LEU A 1 102 ? -1.630 4.643 11.829 1.00 84.94 102 LEU A CA 1
ATOM 699 C C . LEU A 1 102 ? -0.117 4.682 12.001 1.00 84.94 102 LEU A C 1
ATOM 701 O O . LEU A 1 102 ? 0.516 3.626 11.983 1.00 84.94 102 LEU A O 1
ATOM 705 N N . LEU A 1 103 ? 0.448 5.874 12.204 1.00 85.31 103 LEU A N 1
ATOM 706 C CA . LEU A 1 103 ? 1.864 6.033 12.530 1.00 85.31 103 LEU A CA 1
ATOM 707 C C . LEU A 1 103 ? 2.187 5.326 13.850 1.00 85.31 103 LEU A C 1
ATOM 709 O O . LEU A 1 103 ? 3.124 4.531 13.889 1.00 85.31 103 LEU A O 1
ATOM 713 N N . ASP A 1 104 ? 1.362 5.524 14.880 1.00 86.06 104 ASP A N 1
ATOM 714 C CA . ASP A 1 104 ? 1.545 4.878 16.184 1.00 86.06 104 ASP A CA 1
ATOM 715 C C . ASP A 1 104 ? 1.468 3.348 16.085 1.00 86.06 104 ASP A C 1
ATOM 717 O O . ASP A 1 104 ? 2.298 2.645 16.660 1.00 86.06 104 ASP A O 1
ATOM 721 N N . VAL A 1 105 ? 0.506 2.812 15.321 1.00 88.31 105 VAL A N 1
ATOM 722 C CA . VAL A 1 105 ? 0.388 1.361 15.076 1.00 88.31 105 VAL A CA 1
ATOM 723 C C . VAL A 1 105 ? 1.606 0.833 14.317 1.00 88.31 105 VAL A C 1
ATOM 725 O O . VAL A 1 105 ? 2.146 -0.215 14.675 1.00 88.31 105 VAL A O 1
ATOM 728 N N . SER A 1 106 ? 2.057 1.553 13.287 1.00 89.81 106 SER A N 1
ATOM 729 C CA . SER A 1 106 ? 3.230 1.179 12.494 1.00 89.81 106 SER A CA 1
ATOM 730 C C . SER A 1 106 ? 4.500 1.146 13.342 1.00 89.81 106 SER A C 1
ATOM 732 O O . SER A 1 106 ? 5.275 0.196 13.233 1.00 89.81 106 SER A O 1
ATOM 734 N N . ALA A 1 107 ? 4.706 2.154 14.192 1.00 88.25 107 ALA A N 1
ATOM 735 C CA . ALA A 1 107 ? 5.859 2.246 15.082 1.00 88.25 107 ALA A CA 1
ATOM 736 C C . ALA A 1 107 ? 5.823 1.156 16.162 1.00 88.25 107 ALA A C 1
ATOM 738 O O . ALA A 1 107 ? 6.824 0.487 16.411 1.00 88.25 107 ALA A O 1
ATOM 739 N N . ALA A 1 108 ? 4.650 0.928 16.756 1.00 88.31 108 ALA A N 1
ATOM 740 C CA . ALA A 1 108 ? 4.441 -0.071 17.796 1.00 88.31 108 ALA A C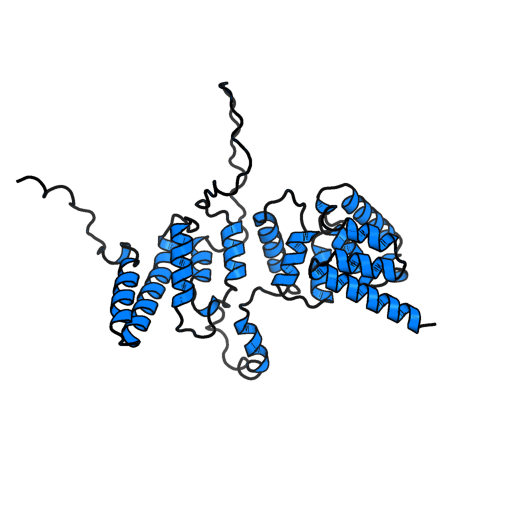A 1
ATOM 741 C C . ALA A 1 108 ? 4.694 -1.510 17.321 1.00 88.31 108 ALA A C 1
ATOM 743 O O . ALA A 1 108 ? 5.233 -2.321 18.070 1.00 88.31 108 ALA A O 1
ATOM 744 N N . LEU A 1 109 ? 4.303 -1.833 16.086 1.00 88.62 109 LEU A N 1
ATOM 745 C CA . LEU A 1 109 ? 4.492 -3.160 15.496 1.00 88.62 109 LEU A CA 1
ATOM 746 C C . LEU A 1 109 ? 5.800 -3.306 14.707 1.00 88.62 109 LEU A C 1
ATOM 748 O O . LEU A 1 109 ? 6.061 -4.400 14.213 1.00 88.62 109 LEU A O 1
ATOM 752 N N . GLN A 1 110 ? 6.582 -2.230 14.556 1.00 89.75 110 GLN A N 1
ATOM 753 C CA . GLN A 1 110 ? 7.783 -2.191 13.711 1.00 89.75 110 GLN A CA 1
ATOM 754 C C . GLN A 1 110 ? 7.518 -2.747 12.303 1.00 89.75 110 GLN A C 1
ATOM 756 O O . GLN A 1 110 ? 8.237 -3.612 11.808 1.00 89.75 110 GLN A O 1
ATOM 761 N N . LEU A 1 111 ? 6.429 -2.291 11.677 1.00 89.88 111 LEU A N 1
ATOM 762 C CA . LEU A 1 111 ? 6.026 -2.792 10.362 1.00 89.88 111 LEU A CA 1
ATOM 763 C C . LEU A 1 111 ? 7.046 -2.419 9.286 1.00 89.88 111 LEU A C 1
ATOM 765 O O . LEU A 1 111 ? 7.679 -1.375 9.369 1.00 89.88 111 LEU A O 1
ATOM 769 N N . ASP A 1 112 ? 7.132 -3.227 8.230 1.00 89.19 112 ASP A N 1
ATOM 770 C CA . ASP A 1 112 ? 7.771 -2.815 6.979 1.00 89.19 112 ASP A CA 1
ATOM 771 C C . ASP A 1 112 ? 6.920 -1.767 6.252 1.00 89.19 112 ASP A C 1
ATOM 773 O O . ASP A 1 112 ? 5.707 -1.676 6.463 1.00 89.19 112 ASP A O 1
ATOM 777 N N . TRP A 1 113 ? 7.530 -1.013 5.333 1.00 89.19 113 TRP A N 1
ATOM 778 C CA . TRP A 1 113 ? 6.849 0.057 4.594 1.00 89.19 113 TRP A CA 1
ATOM 779 C C . TRP A 1 113 ? 5.596 -0.435 3.850 1.00 89.19 113 TRP A C 1
ATOM 781 O O . TRP A 1 113 ? 4.610 0.293 3.765 1.00 89.19 113 TRP A O 1
ATOM 791 N N . SER A 1 114 ? 5.607 -1.673 3.343 1.00 90.31 114 SER A N 1
ATOM 792 C CA . SER A 1 114 ? 4.499 -2.267 2.587 1.00 90.31 114 SER A CA 1
ATOM 793 C C . SER A 1 114 ? 3.316 -2.620 3.489 1.00 90.31 114 SER A C 1
ATOM 795 O O . SER A 1 114 ? 2.167 -2.316 3.167 1.00 90.31 114 SER A O 1
ATOM 797 N N . ARG A 1 115 ? 3.590 -3.202 4.664 1.00 90.94 115 ARG A N 1
ATOM 798 C CA . ARG A 1 115 ? 2.578 -3.452 5.699 1.00 90.94 115 ARG A CA 1
ATOM 799 C C . ARG A 1 115 ? 2.040 -2.151 6.272 1.00 90.94 115 ARG A C 1
ATOM 801 O O . ARG A 1 115 ? 0.834 -2.040 6.467 1.00 90.94 115 ARG A O 1
ATOM 808 N N . ALA A 1 116 ? 2.917 -1.172 6.498 1.00 91.50 116 ALA A N 1
ATOM 809 C CA . ALA A 1 116 ? 2.524 0.166 6.899 1.00 91.50 116 ALA A CA 1
ATOM 810 C C . ALA A 1 116 ? 1.570 0.753 5.854 1.00 91.50 116 ALA A C 1
ATOM 812 O O . ALA A 1 116 ? 0.431 1.018 6.206 1.00 91.50 116 ALA A O 1
ATOM 813 N N . PHE A 1 117 ? 1.953 0.824 4.573 1.00 92.00 117 PHE A N 1
ATOM 814 C CA . PHE A 1 117 ? 1.095 1.284 3.470 1.00 92.00 117 PHE A CA 1
ATOM 815 C C . PHE A 1 117 ? -0.270 0.575 3.432 1.00 92.00 117 PHE A C 1
ATOM 817 O O . PHE A 1 117 ? -1.299 1.231 3.262 1.00 92.00 117 PHE A O 1
ATOM 824 N N . GLY A 1 118 ? -0.300 -0.741 3.672 1.00 91.62 118 GLY A N 1
ATOM 825 C CA . GLY A 1 118 ? -1.536 -1.515 3.806 1.00 91.62 118 GLY A CA 1
ATOM 826 C C . GLY A 1 118 ? -2.508 -0.935 4.839 1.00 91.62 118 GLY A C 1
ATOM 827 O O . GLY A 1 118 ? -3.709 -0.877 4.585 1.00 91.62 118 GLY A O 1
ATOM 828 N N . LEU A 1 119 ? -2.016 -0.405 5.964 1.00 90.62 119 LEU A N 1
ATOM 829 C CA . LEU A 1 119 ? -2.875 0.252 6.951 1.00 90.62 119 LEU A CA 1
ATOM 830 C C . LEU A 1 119 ? -3.585 1.487 6.379 1.00 90.62 119 LEU A C 1
ATOM 832 O O . LEU A 1 119 ? -4.784 1.649 6.609 1.00 90.62 119 LEU A O 1
ATOM 836 N N . TRP A 1 120 ? -2.883 2.334 5.614 1.00 89.38 120 TRP A N 1
ATOM 837 C CA . TRP A 1 120 ? -3.493 3.504 4.960 1.00 89.38 120 TRP A CA 1
ATOM 838 C C . TRP A 1 120 ? -4.514 3.063 3.915 1.00 89.38 120 TRP A C 1
ATOM 840 O O . TRP A 1 120 ? -5.591 3.650 3.838 1.00 89.38 120 TRP A O 1
ATOM 850 N N . LEU A 1 121 ? -4.203 2.001 3.169 1.00 89.44 121 LEU A N 1
ATOM 851 C CA . LEU A 1 121 ? -5.082 1.435 2.151 1.00 89.44 121 LEU A CA 1
ATOM 852 C C . LEU A 1 121 ? -6.377 0.859 2.733 1.00 89.44 121 LEU A C 1
ATOM 854 O O . LEU A 1 121 ? -7.433 0.998 2.125 1.00 89.44 121 LEU A O 1
ATOM 858 N N . TRP A 1 122 ? -6.313 0.196 3.887 1.00 88.12 122 TRP A N 1
ATOM 859 C CA . TRP A 1 122 ? -7.468 -0.512 4.447 1.00 88.12 122 TRP A CA 1
ATOM 860 C C . TRP A 1 122 ? -8.261 0.287 5.476 1.00 88.12 122 TRP A C 1
ATOM 862 O O . TRP A 1 122 ? -9.446 0.003 5.670 1.00 88.12 122 TRP A O 1
ATOM 872 N N . TYR A 1 123 ? -7.611 1.220 6.175 1.00 86.56 123 TYR A N 1
ATOM 873 C CA . TYR A 1 123 ? -8.195 1.917 7.323 1.00 86.56 123 TYR A CA 1
ATOM 874 C C . TYR A 1 123 ? -8.020 3.439 7.276 1.00 86.56 123 TYR A C 1
ATOM 876 O O . TYR A 1 123 ? -8.731 4.134 7.994 1.00 86.56 123 TYR A O 1
ATOM 884 N N . GLY A 1 124 ? -7.092 3.970 6.473 1.00 82.00 124 GLY A N 1
ATOM 885 C CA . GLY A 1 124 ? -6.736 5.393 6.491 1.00 82.00 124 GLY A CA 1
ATOM 886 C C . GLY A 1 124 ? -7.644 6.310 5.669 1.00 82.00 124 GLY A C 1
ATOM 887 O O . GLY A 1 124 ? -7.670 7.510 5.931 1.00 82.00 124 GLY A O 1
ATOM 888 N N . LEU A 1 125 ? -8.370 5.774 4.687 1.00 80.94 125 LEU A N 1
ATOM 889 C CA . LEU A 1 125 ? -9.293 6.518 3.824 1.00 80.94 125 LEU A CA 1
ATOM 890 C C . LEU A 1 125 ? -10.563 5.693 3.546 1.00 80.94 125 LEU A C 1
ATOM 892 O O . LEU A 1 125 ? -10.524 4.463 3.642 1.00 80.94 125 LEU A O 1
ATOM 896 N N . PRO A 1 126 ? -11.698 6.342 3.219 1.00 78.19 126 PRO A N 1
ATOM 897 C CA . PRO A 1 126 ? -12.909 5.646 2.792 1.00 78.19 126 PRO A CA 1
ATOM 898 C C . PRO A 1 126 ? -12.684 4.860 1.498 1.00 78.19 126 PRO A C 1
ATOM 900 O O . PRO A 1 126 ? -11.914 5.267 0.634 1.00 78.19 126 PRO A O 1
ATOM 903 N N . SER A 1 127 ? -13.422 3.760 1.323 1.00 74.25 127 SER A N 1
ATOM 904 C CA . SER A 1 127 ? -13.340 2.908 0.125 1.00 74.25 127 SER A CA 1
ATOM 905 C C . SER A 1 127 ? -13.825 3.584 -1.164 1.00 74.25 127 SER A C 1
ATOM 907 O O . SER A 1 127 ? -13.717 2.995 -2.234 1.00 74.25 127 SER A O 1
ATOM 909 N N . THR A 1 128 ? -14.405 4.782 -1.066 1.00 78.56 128 THR A N 1
ATOM 910 C CA . THR A 1 128 ? -14.809 5.615 -2.207 1.00 78.56 128 THR A CA 1
ATOM 911 C C . THR A 1 128 ? -13.629 6.343 -2.844 1.00 78.56 128 THR A C 1
ATOM 913 O O . THR A 1 128 ? -13.728 6.768 -3.990 1.00 78.56 128 THR A O 1
ATOM 916 N N . GLU A 1 129 ? -12.524 6.506 -2.113 1.00 82.19 129 GLU A N 1
ATOM 917 C CA . GLU A 1 129 ? -11.340 7.202 -2.607 1.00 82.19 129 GLU A CA 1
ATOM 918 C C . GLU A 1 129 ? -10.483 6.283 -3.488 1.00 82.19 129 GLU A C 1
ATOM 920 O O . GLU A 1 129 ? -10.302 5.100 -3.177 1.00 82.19 129 GLU A O 1
ATOM 925 N N . PRO A 1 130 ? -9.901 6.805 -4.582 1.00 85.38 130 PRO A N 1
ATOM 926 C CA . PRO A 1 130 ? -9.017 6.023 -5.426 1.00 85.38 130 PRO A CA 1
ATOM 927 C C . PRO A 1 130 ? -7.727 5.669 -4.680 1.00 85.38 130 PRO A C 1
ATOM 929 O O . PRO A 1 130 ? -7.230 6.425 -3.843 1.00 85.38 130 PRO A O 1
ATOM 932 N N . VAL A 1 131 ? -7.087 4.567 -5.080 1.00 87.38 131 VAL A N 1
ATOM 933 C CA . VAL A 1 131 ? -5.773 4.155 -4.545 1.00 87.38 131 VAL A CA 1
ATOM 934 C C . VAL A 1 131 ? -4.731 5.276 -4.679 1.00 87.38 131 VAL A C 1
ATOM 936 O O . VAL A 1 131 ? -3.873 5.432 -3.816 1.00 87.38 131 VAL A O 1
ATOM 939 N N . ALA A 1 132 ? -4.849 6.121 -5.708 1.00 86.38 132 ALA A N 1
ATOM 940 C CA . ALA A 1 132 ? -4.021 7.312 -5.873 1.00 86.38 132 ALA A CA 1
ATOM 941 C C . ALA A 1 132 ? -4.077 8.265 -4.661 1.00 86.38 132 ALA A C 1
ATOM 943 O O . ALA A 1 132 ? -3.044 8.801 -4.259 1.00 86.38 132 ALA A O 1
ATOM 944 N N . ALA A 1 133 ? -5.252 8.459 -4.053 1.00 86.12 133 ALA A N 1
ATOM 945 C CA . ALA A 1 133 ? -5.413 9.297 -2.866 1.00 86.12 133 ALA A CA 1
ATOM 946 C C . ALA A 1 133 ? -4.701 8.685 -1.649 1.00 86.12 133 ALA A C 1
ATOM 948 O O . ALA A 1 133 ? -3.989 9.392 -0.934 1.00 86.12 133 ALA A O 1
ATOM 949 N N . VAL A 1 134 ? -4.805 7.362 -1.472 1.00 88.94 134 VAL A N 1
ATOM 950 C CA . VAL A 1 134 ? -4.083 6.607 -0.429 1.00 88.94 134 VAL A CA 1
ATOM 951 C C . VAL A 1 134 ? -2.577 6.772 -0.586 1.00 88.94 134 VAL A C 1
ATOM 953 O O . VAL A 1 134 ? -1.884 7.083 0.382 1.00 88.94 134 VAL A O 1
ATOM 956 N N . THR A 1 135 ? -2.057 6.604 -1.803 1.00 89.69 135 THR A N 1
ATOM 957 C CA . THR A 1 135 ? -0.626 6.762 -2.069 1.00 89.69 135 THR A CA 1
ATOM 958 C C . THR A 1 135 ? -0.152 8.169 -1.743 1.00 89.69 135 THR A C 1
ATOM 960 O O . THR A 1 135 ? 0.838 8.308 -1.033 1.00 89.69 135 THR A O 1
ATOM 963 N N . ARG A 1 136 ? -0.872 9.214 -2.170 1.00 87.38 136 ARG A N 1
ATOM 964 C CA . ARG A 1 136 ? -0.507 10.604 -1.849 1.00 87.38 136 ARG A CA 1
ATOM 965 C C . ARG A 1 136 ? -0.526 10.867 -0.346 1.00 87.38 136 ARG A C 1
ATOM 967 O O . ARG A 1 136 ? 0.402 11.488 0.167 1.00 87.38 136 ARG A O 1
ATOM 974 N N . ALA A 1 137 ? -1.539 10.367 0.359 1.00 86.31 137 ALA A N 1
ATOM 975 C CA . ALA A 1 137 ? -1.633 10.481 1.810 1.00 86.31 137 ALA A CA 1
ATOM 976 C C . ALA A 1 137 ? -0.447 9.807 2.519 1.00 86.31 137 ALA A C 1
ATOM 978 O O . ALA A 1 137 ? 0.179 10.403 3.394 1.00 86.31 137 ALA A O 1
ATOM 979 N N . PHE A 1 138 ? -0.084 8.595 2.098 1.00 88.94 138 PHE A N 1
ATOM 980 C CA . PHE A 1 138 ? 1.072 7.886 2.639 1.00 88.94 138 PHE A CA 1
ATOM 981 C C . PHE A 1 138 ? 2.398 8.588 2.308 1.00 88.94 138 PHE A C 1
ATOM 983 O O . PHE A 1 138 ? 3.253 8.732 3.179 1.00 88.94 138 PHE A O 1
ATOM 990 N N . THR A 1 139 ? 2.569 9.094 1.081 1.00 88.75 139 THR A N 1
ATOM 991 C CA . THR A 1 139 ? 3.753 9.878 0.692 1.00 88.75 139 THR A CA 1
ATOM 992 C C . THR A 1 139 ? 3.880 11.156 1.523 1.00 88.75 139 THR A C 1
ATOM 994 O O . THR A 1 139 ? 4.977 11.488 1.967 1.00 88.75 139 THR A O 1
ATOM 997 N N . ALA A 1 140 ? 2.772 11.855 1.782 1.00 86.56 140 ALA A N 1
ATOM 998 C CA . ALA A 1 140 ? 2.768 13.024 2.657 1.00 86.56 140 ALA A CA 1
ATOM 999 C C . ALA A 1 140 ? 3.157 12.649 4.098 1.00 86.56 140 ALA A C 1
ATOM 1001 O O . ALA A 1 140 ? 3.967 13.338 4.717 1.00 86.56 140 ALA A O 1
ATOM 1002 N N . ALA A 1 141 ? 2.655 11.522 4.611 1.00 86.00 141 ALA A N 1
ATOM 1003 C CA . ALA A 1 141 ? 3.022 11.019 5.933 1.00 86.00 141 ALA A CA 1
ATOM 1004 C C . ALA A 1 141 ? 4.517 10.657 6.035 1.00 86.00 141 ALA A C 1
ATOM 1006 O O . ALA A 1 141 ? 5.143 10.959 7.050 1.00 86.00 141 ALA A O 1
ATOM 1007 N N . LEU A 1 142 ? 5.108 10.081 4.981 1.00 87.06 142 LEU A N 1
ATOM 1008 C CA . LEU A 1 142 ? 6.548 9.794 4.900 1.00 87.06 142 LEU A CA 1
ATOM 1009 C C . LEU A 1 142 ? 7.419 11.057 4.929 1.00 87.06 142 LEU A C 1
ATOM 1011 O O . LEU A 1 142 ? 8.528 11.017 5.461 1.00 87.06 142 LEU A O 1
ATOM 1015 N N . ALA A 1 143 ? 6.944 12.165 4.354 1.00 82.94 143 ALA A N 1
ATOM 1016 C CA . ALA A 1 143 ? 7.683 13.429 4.346 1.00 82.94 143 ALA A CA 1
ATOM 1017 C C . ALA A 1 143 ? 7.728 14.080 5.737 1.00 82.94 143 ALA A C 1
ATOM 1019 O O . ALA A 1 143 ? 8.720 14.712 6.098 1.00 82.94 143 ALA A O 1
ATOM 1020 N N . VAL A 1 144 ? 6.660 13.911 6.520 1.00 84.06 144 VAL A N 1
ATOM 1021 C CA . VAL A 1 144 ? 6.507 14.542 7.838 1.00 84.06 144 VAL A CA 1
ATOM 1022 C C . VAL A 1 144 ? 7.044 13.659 8.967 1.00 84.06 144 VAL A C 1
ATOM 1024 O O . VAL A 1 144 ? 7.580 14.178 9.945 1.00 84.06 144 VAL A O 1
ATOM 1027 N N . SER A 1 145 ? 6.910 12.333 8.860 1.00 81.69 145 SER A N 1
ATOM 1028 C CA . SER A 1 145 ? 7.204 11.416 9.963 1.00 81.69 145 SER A CA 1
ATOM 1029 C C . SER A 1 145 ? 8.454 10.565 9.710 1.00 81.69 145 SER A C 1
ATOM 1031 O O . SER A 1 145 ? 8.423 9.661 8.872 1.00 81.69 145 SER A O 1
ATOM 1033 N N . PRO A 1 146 ? 9.549 10.765 10.472 1.00 78.50 146 PRO A N 1
ATOM 1034 C CA . PRO A 1 146 ? 10.756 9.945 10.355 1.00 78.50 146 PRO A CA 1
ATOM 1035 C C . PRO A 1 146 ? 10.587 8.531 10.932 1.00 78.50 146 PRO A C 1
ATOM 1037 O O . PRO A 1 146 ? 11.432 7.674 10.693 1.00 78.50 146 PRO A O 1
ATOM 1040 N N . GLN A 1 147 ? 9.521 8.284 11.703 1.00 77.56 147 GLN A N 1
ATOM 1041 C CA . GLN A 1 147 ? 9.239 6.978 12.312 1.00 77.56 147 GLN A CA 1
ATOM 1042 C C . GLN A 1 147 ? 8.643 5.975 11.319 1.00 77.56 147 GLN A C 1
ATOM 1044 O O . GLN A 1 147 ? 8.622 4.775 11.590 1.00 77.56 147 GLN A O 1
ATOM 1049 N N . LEU A 1 148 ? 8.140 6.456 10.180 1.00 83.19 148 LEU A N 1
ATOM 1050 C CA . LEU A 1 148 ? 7.553 5.603 9.162 1.00 83.19 148 LEU A CA 1
ATOM 1051 C C . LEU A 1 148 ? 8.677 4.944 8.336 1.00 83.19 148 LEU A C 1
ATOM 1053 O O . LEU A 1 148 ? 9.579 5.645 7.864 1.00 83.19 148 LEU A O 1
ATOM 1057 N N . PRO A 1 149 ? 8.654 3.614 8.142 1.00 83.38 149 PRO A N 1
ATOM 1058 C CA . PRO A 1 149 ? 9.684 2.926 7.381 1.00 83.38 149 PRO A CA 1
ATOM 1059 C C . PRO A 1 149 ? 9.704 3.435 5.944 1.00 83.38 149 PRO A C 1
ATOM 1061 O O . PRO A 1 149 ? 8.675 3.472 5.265 1.00 83.38 149 PRO A O 1
ATOM 1064 N N . ARG A 1 150 ? 10.892 3.811 5.469 1.00 84.00 150 ARG A N 1
ATOM 1065 C CA . ARG A 1 150 ? 11.055 4.262 4.089 1.00 84.00 150 ARG A CA 1
ATOM 1066 C C . ARG A 1 150 ? 10.930 3.083 3.119 1.00 84.00 150 ARG A C 1
ATOM 1068 O O . ARG A 1 150 ? 11.378 1.984 3.445 1.00 84.00 150 ARG A O 1
ATOM 1075 N N . PRO A 1 151 ? 10.362 3.310 1.927 1.00 84.69 151 PRO A N 1
ATOM 1076 C CA . PRO A 1 151 ? 10.332 2.315 0.869 1.00 84.69 151 PRO A CA 1
ATOM 1077 C C . PRO A 1 151 ? 11.746 2.105 0.327 1.00 84.69 151 PRO A C 1
ATOM 1079 O O . PRO A 1 151 ? 12.316 2.987 -0.316 1.00 84.69 151 PRO A O 1
ATOM 1082 N N . VAL A 1 152 ? 12.326 0.946 0.635 1.00 81.75 152 VAL A N 1
ATOM 1083 C CA . VAL A 1 152 ? 13.657 0.526 0.175 1.00 81.75 152 VAL A CA 1
ATOM 1084 C C . VAL A 1 152 ? 13.511 -0.861 -0.453 1.00 81.75 152 VAL A C 1
ATOM 1086 O O . VAL A 1 152 ? 12.789 -1.680 0.124 1.00 81.75 152 VAL A O 1
ATOM 1089 N N . PRO A 1 153 ? 14.179 -1.149 -1.586 1.00 78.81 153 PRO A N 1
ATOM 1090 C CA . PRO A 1 153 ? 14.078 -2.441 -2.252 1.00 78.81 153 PRO A CA 1
ATOM 1091 C C . PRO A 1 153 ? 14.375 -3.625 -1.318 1.00 78.81 153 PRO A C 1
ATOM 1093 O O . PRO A 1 153 ? 15.282 -3.535 -0.482 1.00 78.81 153 PRO A O 1
ATOM 1096 N N . PRO A 1 154 ? 13.693 -4.770 -1.475 1.00 70.69 154 PRO A N 1
ATOM 1097 C CA . PRO A 1 154 ? 13.791 -5.901 -0.550 1.00 70.69 154 PRO A CA 1
ATOM 1098 C C . PRO A 1 154 ? 15.204 -6.491 -0.462 1.00 70.69 154 PRO A C 1
ATOM 1100 O O . PRO A 1 154 ? 15.627 -6.924 0.605 1.00 70.69 154 PRO A O 1
ATOM 1103 N N . HIS A 1 155 ? 15.987 -6.459 -1.541 1.00 70.31 155 HIS A N 1
ATOM 1104 C CA . HIS A 1 155 ? 17.379 -6.926 -1.525 1.00 70.31 155 HIS A CA 1
ATOM 1105 C C . HIS A 1 155 ? 18.336 -6.002 -0.763 1.00 70.31 155 HIS A C 1
ATOM 1107 O O . HIS A 1 155 ? 19.390 -6.453 -0.324 1.00 70.31 155 HIS A O 1
ATOM 1113 N N . SER A 1 156 ? 17.978 -4.732 -0.559 1.00 65.88 156 SER A N 1
ATOM 1114 C CA . SER A 1 156 ? 18.814 -3.772 0.178 1.00 65.88 156 SER A CA 1
ATOM 1115 C C . SER A 1 156 ? 18.742 -3.938 1.702 1.00 65.88 156 SER A C 1
ATOM 1117 O O . SER A 1 156 ? 19.601 -3.437 2.430 1.00 65.88 156 SER A O 1
ATOM 1119 N N . THR A 1 157 ? 17.723 -4.640 2.210 1.00 52.97 157 THR A N 1
ATOM 1120 C CA . THR A 1 157 ? 17.567 -4.908 3.647 1.00 52.97 157 THR A CA 1
ATOM 1121 C C . THR A 1 157 ? 18.417 -6.097 4.093 1.00 52.97 157 THR A C 1
ATOM 1123 O O . THR A 1 157 ? 18.931 -6.078 5.211 1.00 52.97 157 THR A O 1
ATOM 1126 N N . SER A 1 158 ? 18.666 -7.069 3.204 1.00 48.25 158 SER A N 1
ATOM 1127 C CA . SER A 1 158 ? 19.530 -8.230 3.474 1.00 48.25 158 SER A CA 1
ATOM 1128 C C . SER A 1 158 ? 20.986 -7.839 3.752 1.00 48.25 158 SER A C 1
ATOM 1130 O O . SER A 1 158 ? 21.691 -8.542 4.472 1.00 48.25 158 SER A O 1
ATOM 1132 N N . SER A 1 159 ? 21.446 -6.703 3.227 1.00 43.47 159 SER A N 1
ATOM 1133 C CA . SER A 1 159 ? 22.796 -6.186 3.459 1.00 43.47 159 SER A CA 1
ATOM 1134 C C . SER A 1 159 ? 22.953 -5.430 4.780 1.00 43.47 159 SER A C 1
ATOM 1136 O O . SER A 1 159 ? 24.084 -5.135 5.159 1.00 43.47 159 SER A O 1
ATOM 1138 N N . LYS A 1 160 ? 21.884 -5.166 5.550 1.00 44.81 160 LYS A N 1
ATOM 1139 C CA . LYS A 1 160 ? 22.016 -4.527 6.877 1.00 44.81 160 LYS A CA 1
ATOM 1140 C C . LYS A 1 160 ? 22.770 -5.401 7.887 1.00 44.81 160 LYS A C 1
ATOM 1142 O O . LYS A 1 160 ? 23.412 -4.856 8.777 1.00 44.81 160 LYS A O 1
ATOM 1147 N N . SER A 1 161 ? 22.790 -6.722 7.700 1.00 41.03 161 SER A N 1
ATOM 1148 C CA . SER A 1 161 ? 23.606 -7.643 8.505 1.00 41.03 161 SER A CA 1
ATOM 1149 C C . SER A 1 161 ? 25.102 -7.632 8.142 1.00 41.03 161 SER A C 1
ATOM 1151 O O . SER A 1 161 ? 25.900 -8.151 8.912 1.00 41.03 161 SER A O 1
ATOM 1153 N N . GLN A 1 162 ? 25.507 -7.044 7.005 1.00 43.22 162 GLN A N 1
ATOM 1154 C CA . GLN A 1 162 ? 26.916 -6.988 6.567 1.00 43.22 162 GLN A CA 1
ATOM 1155 C C . GLN A 1 162 ? 27.464 -5.560 6.367 1.00 43.22 162 GLN A C 1
ATOM 1157 O O . GLN A 1 162 ? 28.670 -5.356 6.455 1.00 43.22 162 GLN A O 1
ATOM 1162 N N . GLN A 1 163 ? 26.621 -4.544 6.156 1.00 44.59 163 GLN A N 1
ATOM 1163 C CA . GLN A 1 163 ? 27.063 -3.170 5.865 1.00 44.59 163 GLN A CA 1
ATOM 1164 C C . GLN A 1 163 ? 27.174 -2.247 7.087 1.00 44.59 163 GLN A C 1
ATOM 1166 O O . GLN A 1 163 ? 27.730 -1.156 6.957 1.00 44.59 163 GLN A O 1
ATOM 1171 N N . GLN A 1 164 ? 26.751 -2.674 8.284 1.00 43.72 164 GLN A N 1
ATOM 1172 C CA . GLN A 1 164 ? 26.932 -1.874 9.507 1.00 43.72 164 GLN A CA 1
ATOM 1173 C C . GLN A 1 164 ? 28.403 -1.699 9.941 1.00 43.72 164 GLN A C 1
ATOM 1175 O O . GLN A 1 164 ? 28.660 -0.887 10.823 1.00 43.72 164 GLN A O 1
ATOM 1180 N N . GLN A 1 165 ? 29.375 -2.372 9.307 1.00 42.03 165 GLN A N 1
ATOM 1181 C CA . GLN A 1 165 ? 30.808 -2.165 9.580 1.00 42.03 165 GLN A CA 1
ATOM 1182 C C . GLN A 1 165 ? 31.600 -1.460 8.462 1.00 42.03 165 GLN A C 1
ATOM 1184 O O . GLN A 1 165 ? 32.737 -1.074 8.710 1.00 42.03 165 GLN A O 1
ATOM 1189 N N . GLN A 1 166 ? 31.041 -1.226 7.266 1.00 39.53 166 GLN A N 1
ATOM 1190 C CA . GLN A 1 166 ? 31.795 -0.587 6.164 1.00 39.53 166 GLN A CA 1
ATOM 1191 C C . GLN A 1 166 ? 31.308 0.817 5.769 1.00 39.53 166 GLN A C 1
ATOM 1193 O O . GLN A 1 166 ? 32.057 1.558 5.140 1.00 39.53 166 GLN A O 1
ATOM 1198 N N . GLN A 1 167 ? 30.110 1.250 6.177 1.00 44.72 167 GLN A N 1
ATOM 1199 C CA . GLN A 1 167 ? 29.561 2.560 5.774 1.00 44.72 167 GLN A CA 1
ATOM 1200 C C . GLN A 1 167 ? 29.961 3.758 6.654 1.00 44.72 167 GLN A C 1
ATOM 1202 O O . GLN A 1 167 ? 29.476 4.861 6.427 1.00 44.72 167 GLN A O 1
ATOM 1207 N N . GLN A 1 168 ? 30.882 3.599 7.611 1.00 42.06 168 GLN A N 1
ATOM 1208 C CA . GLN A 1 168 ? 31.417 4.731 8.387 1.00 42.06 168 GLN A CA 1
ATOM 1209 C C . GLN A 1 168 ? 32.648 5.416 7.760 1.00 42.06 168 GLN A C 1
ATOM 1211 O O . GLN A 1 168 ? 33.152 6.366 8.350 1.00 42.06 168 GLN A O 1
ATOM 1216 N N . GLN A 1 169 ? 33.133 4.994 6.580 1.00 39.19 169 GLN A N 1
ATOM 1217 C CA . GLN A 1 169 ? 34.370 5.555 5.995 1.00 39.19 169 GLN A CA 1
ATOM 1218 C C . GLN A 1 169 ? 34.253 6.207 4.606 1.00 39.19 169 GLN A C 1
ATOM 1220 O O . GLN A 1 169 ? 35.248 6.746 4.132 1.00 39.19 169 GLN A O 1
ATOM 1225 N N . GLN A 1 170 ? 33.084 6.254 3.958 1.00 36.06 170 GLN A N 1
ATOM 1226 C CA . GLN A 1 170 ? 32.940 6.913 2.645 1.00 36.06 170 GLN A CA 1
ATOM 1227 C C . GLN A 1 170 ? 31.700 7.809 2.591 1.00 36.06 170 GLN A C 1
ATOM 1229 O O . GLN A 1 170 ? 30.616 7.402 2.178 1.00 36.06 170 GLN A O 1
ATOM 1234 N N . GLY A 1 171 ? 31.893 9.042 3.060 1.00 32.03 171 GLY A N 1
ATOM 1235 C CA . GLY A 1 171 ? 30.917 10.124 3.021 1.00 32.03 171 GLY A CA 1
ATOM 1236 C C . GLY A 1 171 ? 30.764 10.789 1.646 1.00 32.03 171 GLY A C 1
ATOM 1237 O O . GLY A 1 171 ? 31.669 10.799 0.813 1.00 32.03 171 GLY A O 1
ATOM 1238 N N . ASP A 1 172 ? 29.579 11.371 1.471 1.00 30.77 172 ASP A N 1
ATOM 1239 C CA . ASP A 1 172 ? 29.283 12.618 0.751 1.00 30.77 172 ASP A CA 1
ATOM 1240 C C . ASP A 1 172 ? 29.297 12.721 -0.784 1.00 30.77 172 ASP A C 1
ATOM 1242 O O . ASP A 1 172 ? 28.917 13.773 -1.291 1.00 30.77 172 ASP A O 1
ATOM 1246 N N . LEU A 1 173 ? 29.558 11.662 -1.562 1.00 33.81 173 LEU A N 1
ATOM 1247 C CA . LEU A 1 173 ? 29.372 11.725 -3.036 1.00 33.81 173 LEU A CA 1
ATOM 1248 C C . LEU A 1 173 ? 28.273 10.815 -3.613 1.00 33.81 173 LEU A C 1
ATOM 1250 O O . LEU A 1 173 ? 27.874 10.992 -4.762 1.00 33.81 173 LEU A O 1
ATOM 1254 N N . LEU A 1 174 ? 27.721 9.886 -2.826 1.00 36.72 174 LEU A N 1
ATOM 1255 C CA . LEU A 1 174 ? 26.673 8.943 -3.269 1.00 36.72 174 LEU A CA 1
ATOM 1256 C C . LEU A 1 174 ? 25.288 9.210 -2.651 1.00 36.72 174 LEU A C 1
ATOM 1258 O O . LEU A 1 174 ? 24.342 8.462 -2.891 1.00 36.72 174 LEU A O 1
ATOM 1262 N N . ALA A 1 175 ? 25.133 10.302 -1.897 1.00 31.16 175 ALA A N 1
ATOM 1263 C CA . ALA A 1 175 ? 23.878 10.671 -1.235 1.00 31.16 175 ALA A CA 1
ATOM 1264 C C . ALA A 1 175 ? 22.762 11.141 -2.199 1.00 31.16 175 ALA A C 1
ATOM 1266 O O . ALA A 1 175 ? 21.633 11.368 -1.768 1.00 31.16 175 ALA A O 1
ATOM 1267 N N . ALA A 1 176 ? 23.046 11.269 -3.501 1.00 34.50 176 ALA A N 1
ATOM 1268 C CA . ALA A 1 176 ? 22.129 11.863 -4.475 1.00 34.50 176 ALA A CA 1
ATOM 1269 C C . ALA A 1 176 ? 21.009 10.935 -4.984 1.00 34.50 176 ALA A C 1
ATOM 1271 O O . ALA A 1 176 ? 20.135 11.395 -5.712 1.00 34.50 176 ALA A O 1
ATOM 1272 N N . ALA A 1 177 ? 20.983 9.651 -4.620 1.00 47.31 177 ALA A N 1
ATOM 1273 C CA . ALA A 1 177 ? 19.854 8.789 -4.957 1.00 47.31 177 ALA A CA 1
ATOM 1274 C C . ALA A 1 177 ? 19.890 7.474 -4.178 1.00 47.31 177 ALA A C 1
ATOM 1276 O O . ALA A 1 177 ? 20.430 6.476 -4.655 1.00 47.31 177 ALA A O 1
ATOM 1277 N N . ALA A 1 178 ? 19.254 7.435 -3.007 1.00 52.62 178 ALA A N 1
ATOM 1278 C CA . ALA A 1 178 ? 18.875 6.149 -2.433 1.00 52.62 178 ALA A CA 1
ATOM 1279 C C . ALA A 1 178 ? 18.097 5.342 -3.500 1.00 52.62 178 ALA A C 1
ATOM 1281 O O . ALA A 1 178 ? 17.248 5.927 -4.190 1.00 52.62 178 ALA A O 1
ATOM 1282 N N . PRO A 1 179 ? 18.392 4.041 -3.695 1.00 57.28 179 PRO A N 1
ATOM 1283 C CA . PRO A 1 179 ? 17.655 3.224 -4.648 1.00 57.28 179 PRO A CA 1
ATOM 1284 C C . PRO A 1 179 ? 16.196 3.209 -4.193 1.00 57.28 179 PRO A C 1
ATOM 1286 O O . PRO A 1 179 ? 15.887 2.724 -3.106 1.00 57.28 179 PRO A O 1
ATOM 1289 N N . ALA A 1 180 ? 15.313 3.823 -4.981 1.00 66.94 180 ALA A N 1
ATOM 1290 C CA . ALA A 1 180 ? 13.899 3.805 -4.641 1.00 66.94 180 ALA A CA 1
ATOM 1291 C C . ALA A 1 180 ? 13.371 2.402 -4.905 1.00 66.94 180 ALA A C 1
ATOM 1293 O O . ALA A 1 180 ? 13.722 1.774 -5.906 1.00 66.94 180 ALA A O 1
ATOM 1294 N N . ASP A 1 181 ? 12.531 1.929 -3.996 1.00 81.69 181 ASP A N 1
ATOM 1295 C CA . ASP A 1 181 ? 11.786 0.701 -4.202 1.00 81.69 181 ASP A CA 1
ATOM 1296 C C . ASP A 1 181 ? 10.912 0.833 -5.459 1.00 81.69 181 ASP A C 1
ATOM 1298 O O . ASP A 1 181 ? 10.192 1.820 -5.638 1.00 81.69 181 ASP A O 1
ATOM 1302 N N . THR A 1 182 ? 11.001 -0.149 -6.351 1.00 81.50 182 THR A N 1
ATOM 1303 C CA . THR A 1 182 ? 10.317 -0.127 -7.649 1.00 81.50 182 THR A CA 1
ATOM 1304 C C . THR A 1 182 ? 8.810 -0.276 -7.503 1.00 81.50 182 THR A C 1
ATOM 1306 O O . THR A 1 182 ? 8.062 0.349 -8.256 1.00 81.50 182 THR A O 1
ATOM 1309 N N . GLN A 1 183 ? 8.346 -1.034 -6.506 1.00 84.12 183 GLN A N 1
ATOM 1310 C CA . GLN A 1 183 ? 6.925 -1.196 -6.208 1.00 84.12 183 GLN A CA 1
ATOM 1311 C C . GLN A 1 183 ? 6.345 0.124 -5.702 1.00 84.12 183 GLN A C 1
ATOM 1313 O O . GLN A 1 183 ? 5.275 0.548 -6.140 1.00 84.12 183 GLN A O 1
ATOM 1318 N N . TYR A 1 184 ? 7.075 0.819 -4.830 1.00 86.19 184 TYR A N 1
ATOM 1319 C CA . TYR A 1 184 ? 6.657 2.134 -4.360 1.00 86.19 184 TYR A CA 1
ATOM 1320 C C . TYR A 1 184 ? 6.690 3.196 -5.468 1.00 86.19 184 TYR A C 1
ATOM 1322 O O . TYR A 1 184 ? 5.742 3.970 -5.597 1.00 86.19 184 TYR A O 1
ATOM 1330 N N . ALA A 1 185 ? 7.721 3.203 -6.318 1.00 83.81 185 ALA A N 1
ATOM 1331 C CA . ALA A 1 185 ? 7.797 4.114 -7.462 1.00 83.81 185 ALA A CA 1
ATOM 1332 C C . ALA A 1 185 ? 6.640 3.896 -8.458 1.00 83.81 185 ALA A C 1
ATOM 1334 O O . ALA A 1 185 ? 6.090 4.862 -8.986 1.00 83.81 185 ALA A O 1
ATOM 1335 N N . LEU A 1 186 ? 6.208 2.644 -8.668 1.00 85.38 186 LEU A N 1
ATOM 1336 C CA . LEU A 1 186 ? 5.017 2.318 -9.461 1.00 85.38 186 LEU A CA 1
ATOM 1337 C C . LEU A 1 186 ? 3.734 2.872 -8.835 1.00 85.38 186 LEU A C 1
ATOM 1339 O O . LEU A 1 186 ? 2.903 3.440 -9.544 1.00 85.38 186 LEU A O 1
ATOM 1343 N N . LEU A 1 187 ? 3.582 2.757 -7.511 1.00 87.50 187 LEU A N 1
ATOM 1344 C CA . LEU A 1 187 ? 2.454 3.362 -6.800 1.00 87.50 187 LEU A CA 1
ATOM 1345 C C . LEU A 1 187 ? 2.449 4.885 -6.973 1.00 87.50 187 LEU A C 1
ATOM 1347 O O . LEU A 1 187 ? 1.393 5.464 -7.221 1.00 87.50 187 LEU A O 1
ATOM 1351 N N . GLN A 1 188 ? 3.613 5.533 -6.886 1.00 85.38 188 GLN A N 1
ATOM 1352 C CA . GLN A 1 188 ? 3.743 6.976 -7.103 1.00 85.38 188 GLN A CA 1
ATOM 1353 C C . GLN A 1 188 ? 3.398 7.376 -8.542 1.00 85.38 188 GLN A C 1
ATOM 1355 O O . GLN A 1 188 ? 2.657 8.338 -8.739 1.00 85.38 188 GLN A O 1
ATOM 1360 N N . LEU A 1 189 ? 3.865 6.617 -9.538 1.00 82.69 189 LEU A N 1
ATOM 1361 C CA . LEU A 1 189 ? 3.534 6.848 -10.946 1.00 82.69 189 LEU A CA 1
ATOM 1362 C C . LEU A 1 189 ? 2.024 6.719 -11.196 1.00 82.69 189 LEU A C 1
ATOM 1364 O O . LEU A 1 189 ? 1.424 7.589 -11.827 1.00 82.69 189 LEU A O 1
ATOM 1368 N N . HIS A 1 190 ? 1.397 5.680 -10.639 1.00 83.56 190 HIS A N 1
ATOM 1369 C CA . HIS A 1 190 ? -0.055 5.511 -10.673 1.00 83.56 190 HIS A CA 1
ATOM 1370 C C . HIS A 1 190 ? -0.776 6.693 -10.003 1.00 83.56 190 HIS A C 1
ATOM 1372 O O . HIS A 1 190 ? -1.739 7.232 -10.544 1.00 83.56 190 HIS A O 1
ATOM 1378 N N . ALA A 1 191 ? -0.292 7.141 -8.842 1.00 83.88 191 ALA A N 1
ATOM 1379 C CA . ALA A 1 191 ? -0.905 8.228 -8.086 1.00 83.88 191 ALA A CA 1
ATOM 1380 C C . ALA A 1 191 ? -0.787 9.603 -8.757 1.00 83.88 191 ALA A C 1
ATOM 1382 O O . ALA A 1 191 ? -1.625 10.473 -8.507 1.00 83.88 191 ALA A O 1
ATOM 1383 N N . LEU A 1 192 ? 0.220 9.811 -9.605 1.00 76.75 192 LEU A N 1
ATOM 1384 C CA . LEU A 1 192 ? 0.356 11.017 -10.422 1.00 76.75 192 LEU A CA 1
ATOM 1385 C C . LEU A 1 192 ? -0.600 11.056 -11.613 1.00 76.75 192 LEU A C 1
ATOM 1387 O O . LEU A 1 192 ? -0.727 12.103 -12.239 1.00 76.75 192 LEU A O 1
ATOM 1391 N N . GLY A 1 193 ? -1.294 9.955 -11.908 1.00 65.75 193 GLY A N 1
ATOM 1392 C CA . GLY A 1 193 ? -2.269 9.923 -12.987 1.00 65.75 193 GLY A CA 1
ATOM 1393 C C . GLY A 1 193 ? -1.630 10.209 -14.339 1.00 65.75 193 GLY A C 1
ATOM 1394 O O . GLY A 1 193 ? -2.186 10.989 -15.103 1.00 65.75 193 GLY A O 1
ATOM 1395 N N . ALA A 1 194 ? -0.470 9.608 -14.644 1.00 51.00 194 ALA A N 1
ATOM 1396 C CA . ALA A 1 194 ? 0.065 9.620 -16.004 1.00 51.00 194 ALA A CA 1
ATOM 1397 C C . ALA A 1 194 ? -1.013 9.050 -16.947 1.00 51.00 194 ALA A C 1
ATOM 1399 O O . ALA A 1 194 ? -1.250 7.842 -17.016 1.00 51.00 194 ALA A O 1
ATOM 1400 N N . HIS A 1 195 ? -1.749 9.962 -17.581 1.00 46.53 195 HIS A N 1
ATOM 1401 C CA . HIS A 1 195 ? -2.934 9.711 -18.383 1.00 46.53 195 HIS A CA 1
ATOM 1402 C C . HIS A 1 195 ? -2.561 9.029 -19.702 1.00 46.53 195 HIS A C 1
ATOM 1404 O O . HIS A 1 195 ? -2.579 9.638 -20.766 1.00 46.53 195 HIS A O 1
ATOM 1410 N N . GLY A 1 196 ? -2.260 7.739 -19.624 1.00 39.94 196 GLY A N 1
ATOM 1411 C CA . GLY A 1 196 ? -2.470 6.797 -20.720 1.00 39.94 196 GLY A CA 1
ATOM 1412 C C . GLY A 1 196 ? -3.019 5.448 -20.258 1.00 39.94 196 GLY A C 1
ATOM 1413 O O . GLY A 1 196 ? -3.339 4.611 -21.094 1.00 39.94 196 GLY A O 1
ATOM 1414 N N . LEU A 1 197 ? -3.291 5.279 -18.955 1.00 44.09 197 LEU A N 1
ATOM 1415 C CA . LEU A 1 197 ? -4.221 4.265 -18.452 1.00 44.09 197 LEU A CA 1
ATOM 1416 C C . LEU A 1 197 ? -5.669 4.650 -18.803 1.00 44.09 197 LEU A C 1
ATOM 1418 O O . LEU A 1 197 ? -6.516 4.848 -17.935 1.00 44.09 197 LEU A O 1
ATOM 1422 N N . GLY A 1 198 ? -5.973 4.724 -20.098 1.00 40.56 198 GLY A N 1
ATOM 1423 C CA . GLY A 1 198 ? -7.323 4.530 -20.614 1.00 40.56 198 GLY A CA 1
ATOM 1424 C C . GLY A 1 198 ? -7.722 3.071 -20.412 1.00 40.56 198 GLY A C 1
ATOM 1425 O O . GLY A 1 198 ? -7.905 2.330 -21.372 1.00 40.56 198 GLY A O 1
ATOM 1426 N N . VAL A 1 199 ? -7.813 2.625 -19.157 1.00 40.94 199 VAL A N 1
ATOM 1427 C CA . VAL A 1 199 ? -8.309 1.295 -18.808 1.00 40.94 199 VAL A CA 1
ATOM 1428 C C . VAL A 1 199 ? -9.830 1.335 -18.936 1.00 40.94 199 VAL A C 1
ATOM 1430 O O . VAL A 1 199 ? -10.577 1.307 -17.964 1.00 40.94 199 VAL A O 1
ATOM 1433 N N . GLY A 1 200 ? -10.292 1.331 -20.186 1.00 34.81 200 GLY A N 1
ATOM 1434 C CA . GLY A 1 200 ? -11.634 0.894 -20.566 1.00 34.81 200 GLY A CA 1
ATOM 1435 C C . GLY A 1 200 ? -11.871 -0.605 -20.318 1.00 34.81 200 GLY A C 1
ATOM 1436 O O . GLY A 1 200 ? -12.875 -1.137 -20.766 1.00 34.81 200 GLY A O 1
ATOM 1437 N N . LEU A 1 201 ? -10.964 -1.296 -19.615 1.00 36.25 201 LEU A N 1
ATOM 1438 C CA . LEU A 1 201 ? -11.076 -2.715 -19.265 1.00 36.25 201 LEU A CA 1
ATOM 1439 C C . LEU A 1 201 ? -11.558 -2.974 -17.829 1.00 36.25 201 LEU A C 1
ATOM 1441 O O . LEU A 1 201 ? -11.833 -4.122 -17.500 1.00 36.25 201 LEU A O 1
ATOM 1445 N N . LEU A 1 202 ? -11.699 -1.949 -16.979 1.00 35.50 202 LEU A N 1
ATOM 1446 C CA . LEU A 1 202 ? -12.225 -2.106 -15.609 1.00 35.50 202 LEU A CA 1
ATOM 1447 C C . LEU A 1 202 ? -13.344 -1.117 -15.256 1.00 35.50 202 LEU A C 1
ATOM 1449 O O . LEU A 1 202 ? -13.807 -1.097 -14.116 1.00 35.50 202 LEU A O 1
ATOM 1453 N N . ASN A 1 203 ? -13.824 -0.324 -16.217 1.00 31.75 203 ASN A N 1
ATOM 1454 C CA . ASN A 1 203 ? -14.973 0.542 -15.986 1.00 31.75 203 ASN A CA 1
ATOM 1455 C C . ASN A 1 203 ? -16.262 -0.285 -16.142 1.00 31.75 203 ASN A C 1
ATOM 1457 O O . ASN A 1 203 ? -16.788 -0.439 -17.239 1.00 31.75 203 ASN A O 1
ATOM 1461 N N . CYS A 1 204 ? -16.770 -0.841 -15.039 1.00 25.33 204 CYS A N 1
ATOM 1462 C CA . CYS A 1 204 ? -18.059 -1.547 -14.987 1.00 25.33 204 CYS A CA 1
ATOM 1463 C C . CYS A 1 204 ? -19.276 -0.598 -14.988 1.00 25.33 204 CYS A C 1
ATOM 1465 O O . CYS A 1 204 ? -20.366 -0.998 -14.584 1.00 25.33 204 CYS A O 1
ATOM 1467 N N . CYS A 1 205 ? -19.123 0.649 -15.434 1.00 26.58 205 CYS A N 1
ATOM 1468 C CA . CYS A 1 205 ? -20.241 1.574 -15.584 1.00 26.58 205 CYS A CA 1
ATOM 1469 C C . CYS A 1 205 ? -20.566 1.731 -17.075 1.00 26.58 205 CYS A C 1
ATOM 1471 O O . CYS A 1 205 ? -19.713 2.222 -17.820 1.00 26.58 205 CYS A O 1
ATOM 1473 N N . PRO A 1 206 ? -21.766 1.329 -17.535 1.00 27.75 206 PRO A N 1
ATOM 1474 C CA . PRO A 1 206 ? -22.184 1.629 -18.895 1.00 27.75 206 PRO A CA 1
ATOM 1475 C C . PRO A 1 206 ? -22.326 3.152 -19.048 1.00 27.75 206 PRO A C 1
ATOM 1477 O O . PRO A 1 206 ? -22.772 3.815 -18.105 1.00 27.75 206 PRO A O 1
ATOM 1480 N N . PRO A 1 207 ? -21.968 3.734 -20.206 1.00 30.41 207 PRO A N 1
ATOM 1481 C CA . PRO A 1 207 ? -22.281 5.127 -20.473 1.00 30.41 207 PRO A CA 1
ATOM 1482 C C . PRO A 1 207 ? -23.804 5.259 -20.522 1.00 30.41 207 PRO A C 1
ATOM 1484 O O . PRO A 1 207 ? -24.465 4.675 -21.382 1.00 30.41 207 PRO A O 1
ATOM 1487 N N . ALA A 1 208 ? -24.362 5.984 -19.553 1.00 29.64 208 ALA A N 1
ATOM 1488 C CA . ALA A 1 208 ? -25.757 6.378 -19.587 1.00 29.64 208 ALA A CA 1
ATOM 1489 C C . ALA A 1 208 ? -26.001 7.172 -20.875 1.00 29.64 208 ALA A C 1
ATOM 1491 O O . ALA A 1 208 ? -25.283 8.121 -21.191 1.00 29.64 208 ALA A O 1
ATOM 1492 N N . ALA A 1 209 ? -26.985 6.714 -21.638 1.00 32.41 209 ALA A N 1
ATOM 1493 C CA . ALA A 1 209 ? -27.505 7.407 -22.797 1.00 32.41 209 ALA A CA 1
ATOM 1494 C C . ALA A 1 209 ? -28.190 8.728 -22.399 1.00 32.41 209 ALA A C 1
ATOM 1496 O O . ALA A 1 209 ? -28.732 8.830 -21.298 1.00 32.41 209 ALA A O 1
ATOM 1497 N N . ALA A 1 210 ? -28.254 9.636 -23.383 1.00 33.97 210 ALA A N 1
ATOM 1498 C CA . ALA A 1 210 ? -29.002 10.900 -23.420 1.00 33.97 210 ALA A CA 1
ATOM 1499 C C . ALA A 1 210 ? -28.348 12.058 -22.627 1.00 33.97 210 ALA A C 1
ATOM 1501 O O . ALA A 1 210 ? -27.701 11.842 -21.615 1.00 33.97 210 ALA A O 1
ATOM 1502 N N . ASP A 1 211 ? -28.427 13.324 -23.023 1.00 30.91 211 ASP A N 1
ATOM 1503 C CA . ASP A 1 211 ? -29.247 13.988 -24.035 1.00 30.91 211 ASP A CA 1
ATOM 1504 C C . ASP A 1 211 ? -28.622 15.367 -24.334 1.00 30.91 211 ASP A C 1
ATOM 1506 O O . ASP A 1 211 ? -27.782 15.853 -23.572 1.00 30.91 211 ASP A O 1
ATOM 1510 N N . GLY A 1 212 ? -29.018 16.001 -25.437 1.00 39.31 212 GLY A N 1
ATOM 1511 C CA . GLY A 1 212 ? -28.588 17.360 -25.777 1.00 39.31 212 GLY A CA 1
ATOM 1512 C C . GLY A 1 212 ? -29.130 18.424 -24.814 1.00 39.31 212 GLY A C 1
ATOM 1513 O O . GLY A 1 212 ? -30.256 18.321 -24.336 1.00 39.31 212 GLY A O 1
ATOM 1514 N N . GLY A 1 213 ? -28.351 19.484 -24.575 1.00 30.30 213 GLY A N 1
ATOM 1515 C CA . GLY A 1 213 ? -28.841 20.660 -23.850 1.00 30.30 213 GLY A CA 1
ATOM 1516 C C . GLY A 1 213 ? -27.760 21.580 -23.280 1.00 30.30 213 GLY A C 1
ATOM 1517 O O . GLY A 1 213 ? -27.255 21.340 -22.195 1.00 30.30 213 GLY A O 1
ATOM 1518 N N . ASP A 1 214 ? -27.439 22.613 -24.057 1.00 29.22 214 ASP A N 1
ATOM 1519 C CA . ASP A 1 214 ? -27.114 24.006 -23.704 1.00 29.22 214 ASP A CA 1
ATOM 1520 C C . ASP A 1 214 ? -26.370 24.409 -22.402 1.00 29.22 214 ASP A C 1
ATOM 1522 O O . ASP A 1 214 ? -26.822 24.188 -21.285 1.00 29.22 214 ASP A O 1
ATOM 1526 N N . GLY A 1 215 ? -25.300 25.193 -22.609 1.00 33.09 215 GLY A N 1
ATOM 1527 C CA . GLY A 1 215 ? -25.054 26.489 -21.956 1.00 33.09 215 GLY A CA 1
ATOM 1528 C C . GLY A 1 215 ? -24.806 26.568 -20.442 1.00 33.09 215 GLY A C 1
ATOM 1529 O O . GLY A 1 215 ? -25.737 26.625 -19.649 1.00 33.09 215 GLY A O 1
ATOM 1530 N N . GLY A 1 216 ? -23.549 26.807 -20.044 1.00 26.06 216 GLY A N 1
ATOM 1531 C CA . GLY A 1 216 ? -23.243 27.394 -18.731 1.00 26.06 216 GLY A CA 1
ATOM 1532 C C . GLY A 1 216 ? -21.812 27.150 -18.267 1.00 26.06 216 GLY A C 1
ATOM 1533 O O . GLY A 1 216 ? -21.486 26.070 -17.789 1.00 26.06 216 GLY A O 1
ATOM 1534 N N . GLY A 1 217 ? -20.946 28.154 -18.413 1.00 36.00 217 GLY A N 1
ATOM 1535 C CA . GLY A 1 217 ? -19.547 28.075 -18.009 1.00 36.00 217 GLY A CA 1
ATOM 1536 C C . GLY A 1 217 ? -19.357 27.902 -16.504 1.00 36.00 217 GLY A C 1
ATOM 1537 O O . GLY A 1 217 ? -19.882 28.684 -15.720 1.00 36.00 217 GLY A O 1
ATOM 1538 N N . LEU A 1 218 ? -18.519 26.936 -16.133 1.00 29.14 218 LEU A N 1
ATOM 1539 C CA . LEU A 1 218 ? -17.718 26.943 -14.913 1.00 29.14 218 LEU A CA 1
ATOM 1540 C C . LEU A 1 218 ? -16.361 26.315 -15.254 1.00 29.14 218 LEU A C 1
ATOM 1542 O O . LEU A 1 218 ? -16.280 25.142 -15.615 1.00 29.14 218 LEU A O 1
ATOM 1546 N N . SER A 1 219 ? -15.305 27.128 -15.184 1.00 31.20 219 SER A N 1
ATOM 1547 C CA . SER A 1 219 ? -13.910 26.702 -15.295 1.00 31.20 219 SER A CA 1
ATOM 1548 C C . SER A 1 219 ? -13.622 25.563 -14.319 1.00 31.20 219 SER A C 1
ATOM 1550 O O . SER A 1 219 ? -13.523 25.774 -13.113 1.00 31.20 219 SER A O 1
ATOM 1552 N N . SER A 1 220 ? -13.438 24.362 -14.860 1.00 29.88 220 SER A N 1
ATOM 1553 C CA . SER A 1 220 ? -12.869 23.203 -14.170 1.00 29.88 220 SER A CA 1
ATOM 1554 C C . SER A 1 220 ? -11.334 23.256 -14.225 1.00 29.88 220 SER A C 1
ATOM 1556 O O . SER A 1 220 ? -10.680 22.288 -14.605 1.00 29.88 220 SER A O 1
ATOM 1558 N N . ASP A 1 221 ? -10.756 24.392 -13.838 1.00 27.09 221 ASP A N 1
ATOM 1559 C CA . ASP A 1 221 ? -9.316 24.558 -13.633 1.00 27.09 221 ASP A CA 1
ATOM 1560 C C . ASP A 1 221 ? -9.074 24.681 -12.126 1.00 27.09 221 ASP A C 1
ATOM 1562 O O . ASP A 1 221 ? -9.050 25.777 -11.571 1.00 27.09 221 ASP A O 1
ATOM 1566 N N . GLY A 1 222 ? -8.985 23.543 -11.429 1.00 26.52 222 GLY A N 1
ATOM 1567 C CA . GLY A 1 222 ? -8.929 23.550 -9.961 1.00 26.52 222 GLY A CA 1
ATOM 1568 C C . GLY A 1 222 ? -8.201 22.398 -9.271 1.00 26.52 222 GLY A C 1
ATOM 1569 O O . GLY A 1 222 ? -8.199 22.367 -8.046 1.00 26.52 222 GLY A O 1
ATOM 1570 N N . TYR A 1 223 ? -7.567 21.467 -9.996 1.00 26.23 223 TYR A N 1
ATOM 1571 C CA . TYR A 1 223 ? -6.893 20.317 -9.360 1.00 26.23 223 TYR A CA 1
ATOM 1572 C C . TYR A 1 223 ? -5.430 20.101 -9.757 1.00 26.23 223 TYR A C 1
ATOM 1574 O O . TYR A 1 223 ? -4.832 19.117 -9.335 1.00 26.23 223 TYR A O 1
ATOM 1582 N N . ASN A 1 224 ? -4.816 21.029 -10.493 1.00 31.91 224 ASN A N 1
ATOM 1583 C CA . ASN A 1 224 ? -3.430 20.885 -10.938 1.00 31.91 224 ASN A CA 1
ATOM 1584 C C . ASN A 1 224 ? -2.536 22.019 -10.442 1.00 31.91 224 ASN A C 1
ATOM 1586 O O . ASN A 1 224 ? -1.991 22.755 -11.247 1.00 31.91 224 ASN A O 1
ATOM 1590 N N . THR A 1 225 ? -2.339 22.118 -9.127 1.00 29.33 225 THR A N 1
ATOM 1591 C CA . THR A 1 225 ? -1.093 22.650 -8.544 1.00 29.33 225 THR A CA 1
ATOM 1592 C C . THR A 1 225 ? -1.005 22.232 -7.079 1.00 29.33 225 THR A C 1
ATOM 1594 O O . THR A 1 225 ? -1.414 22.968 -6.184 1.00 29.33 225 THR A O 1
ATOM 1597 N N . VAL A 1 226 ? -0.446 21.049 -6.818 1.00 27.73 226 VAL A N 1
ATOM 1598 C CA . VAL A 1 226 ? 0.209 20.793 -5.530 1.00 27.73 226 VAL A CA 1
ATOM 1599 C C . VAL A 1 226 ? 1.704 20.933 -5.761 1.00 27.73 226 VAL A C 1
ATOM 1601 O O . VAL A 1 226 ? 2.393 19.998 -6.160 1.00 27.73 226 VAL A O 1
ATOM 1604 N N . SER A 1 227 ? 2.188 22.144 -5.515 1.00 31.47 227 SER A N 1
ATOM 1605 C CA . SER A 1 227 ? 3.599 22.475 -5.358 1.00 31.47 227 SER A CA 1
ATOM 1606 C C . SER A 1 227 ? 4.081 21.930 -4.009 1.00 31.47 227 SER A C 1
ATOM 1608 O O . SER A 1 227 ? 4.205 22.680 -3.047 1.00 31.47 227 SER A O 1
ATOM 1610 N N . ASN A 1 228 ? 4.316 20.620 -3.906 1.00 31.11 228 ASN A N 1
ATOM 1611 C CA . ASN A 1 228 ? 4.983 20.032 -2.740 1.00 31.11 228 ASN A CA 1
ATOM 1612 C C . ASN A 1 228 ? 6.442 19.740 -3.097 1.00 31.11 228 ASN A C 1
ATOM 1614 O O . ASN A 1 228 ? 6.725 18.915 -3.965 1.00 31.11 228 ASN A O 1
ATOM 1618 N N . GLY A 1 229 ? 7.357 20.437 -2.416 1.00 30.89 229 GLY A N 1
ATOM 1619 C CA . GLY A 1 229 ? 8.800 20.529 -2.674 1.00 30.89 229 GLY A CA 1
ATOM 1620 C C . GLY A 1 229 ? 9.637 19.259 -2.483 1.00 30.89 229 GLY A C 1
ATOM 1621 O O . GLY A 1 229 ? 10.746 19.346 -1.974 1.00 30.89 229 GLY A O 1
ATOM 1622 N N . GLN A 1 230 ? 9.128 18.099 -2.891 1.00 39.78 230 GLN A N 1
ATOM 1623 C CA . GLN A 1 230 ? 9.862 16.833 -3.017 1.00 39.78 230 GLN A CA 1
ATOM 1624 C C . GLN A 1 230 ? 9.242 15.883 -4.066 1.00 39.78 230 GLN A C 1
ATOM 1626 O O . GLN A 1 230 ? 9.718 14.762 -4.236 1.00 39.78 230 GLN A O 1
ATOM 1631 N N . GLY A 1 231 ? 8.188 16.304 -4.778 1.00 41.78 231 GLY A N 1
ATOM 1632 C CA . GLY A 1 231 ? 7.622 15.547 -5.892 1.00 41.78 231 GLY A CA 1
ATOM 1633 C C . GLY A 1 231 ? 8.413 15.815 -7.164 1.00 41.78 231 GLY A C 1
ATOM 1634 O O . GLY A 1 231 ? 8.180 16.829 -7.817 1.00 41.78 231 GLY A O 1
ATOM 1635 N N . GLY A 1 232 ? 9.352 14.927 -7.493 1.00 58.03 232 GLY A N 1
ATOM 1636 C CA . GLY A 1 232 ? 10.024 14.951 -8.789 1.00 58.03 232 GLY A CA 1
ATOM 1637 C C . GLY A 1 232 ? 9.015 14.899 -9.937 1.00 58.03 232 GLY A C 1
ATOM 1638 O O . GLY A 1 232 ? 7.902 14.382 -9.781 1.00 58.03 232 GLY A O 1
ATOM 1639 N N . SER A 1 233 ? 9.391 15.453 -11.088 1.00 71.31 233 SER A N 1
ATOM 1640 C CA . SER A 1 233 ? 8.591 15.348 -12.313 1.00 71.31 233 SER A CA 1
ATOM 1641 C C . SER A 1 233 ? 8.214 13.884 -12.606 1.00 71.31 233 SER A C 1
ATOM 1643 O O . SER A 1 233 ? 8.907 12.947 -12.199 1.00 71.31 233 SER A O 1
ATOM 1645 N N . ALA A 1 234 ? 7.112 13.647 -13.329 1.00 72.12 234 ALA A N 1
ATOM 1646 C CA . ALA A 1 234 ? 6.745 12.286 -13.734 1.00 72.12 234 ALA A CA 1
ATOM 1647 C C . ALA A 1 234 ? 7.907 11.587 -14.470 1.00 72.12 234 ALA A C 1
ATOM 1649 O O . ALA A 1 234 ? 8.120 10.389 -14.286 1.00 72.12 234 ALA A O 1
ATOM 1650 N N . GLY A 1 235 ? 8.701 12.337 -15.243 1.00 72.19 235 GLY A N 1
ATOM 1651 C CA . GLY A 1 235 ? 9.917 11.838 -15.870 1.00 72.19 235 GLY A CA 1
ATOM 1652 C C . GLY A 1 235 ? 11.028 11.457 -14.892 1.00 72.19 235 GLY A C 1
ATOM 1653 O O . GLY A 1 235 ? 11.657 10.424 -15.095 1.00 72.19 235 GLY A O 1
ATOM 1654 N N . GLU A 1 236 ? 11.235 12.198 -13.800 1.00 76.44 236 GLU A N 1
ATOM 1655 C CA . GLU A 1 236 ? 12.178 11.810 -12.737 1.00 76.44 236 GLU A CA 1
ATOM 1656 C C . GLU A 1 236 ? 11.763 10.519 -12.033 1.00 76.44 236 GLU A C 1
ATOM 1658 O O . GLU A 1 236 ? 12.610 9.673 -11.754 1.00 76.44 236 GLU A O 1
ATOM 1663 N N . LEU A 1 237 ? 10.467 10.325 -11.778 1.00 76.81 237 LEU A N 1
ATOM 1664 C CA . LEU A 1 237 ? 9.966 9.083 -11.183 1.00 76.81 237 LEU A CA 1
ATOM 1665 C C . LEU A 1 237 ? 10.100 7.898 -12.134 1.00 76.81 237 LEU A C 1
ATOM 1667 O O . LEU A 1 237 ? 10.479 6.811 -11.703 1.00 76.81 237 LEU A O 1
ATOM 1671 N N . VAL A 1 238 ? 9.856 8.101 -13.429 1.00 78.56 238 VAL A N 1
ATOM 1672 C CA . VAL A 1 238 ? 10.135 7.082 -14.447 1.00 78.56 238 VAL A CA 1
ATOM 1673 C C . VAL A 1 238 ? 11.633 6.788 -14.509 1.00 78.56 238 VAL A C 1
ATOM 1675 O O . VAL A 1 238 ? 12.027 5.627 -14.488 1.00 78.56 238 VAL A O 1
ATOM 1678 N N . ALA A 1 239 ? 12.488 7.810 -14.510 1.00 78.50 239 ALA A N 1
ATOM 1679 C CA . ALA A 1 239 ? 13.936 7.640 -14.474 1.00 78.50 239 ALA A CA 1
ATOM 1680 C C . ALA A 1 239 ? 14.394 6.880 -13.218 1.00 78.50 239 ALA A C 1
ATOM 1682 O O . ALA A 1 239 ? 15.284 6.037 -13.305 1.00 78.50 239 ALA A O 1
ATOM 1683 N N . GLN A 1 240 ? 13.767 7.138 -12.068 1.00 80.25 240 GLN A N 1
ATOM 1684 C CA . GLN A 1 240 ? 13.997 6.428 -10.813 1.00 80.25 240 GLN A CA 1
ATOM 1685 C C . GLN A 1 240 ? 13.567 4.955 -10.908 1.00 80.25 240 GLN A C 1
ATOM 1687 O O . GLN A 1 240 ? 14.314 4.069 -10.497 1.00 80.25 240 GLN A O 1
ATOM 1692 N N . LEU A 1 241 ? 12.384 4.698 -11.465 1.00 81.06 241 LEU A N 1
ATOM 1693 C CA . LEU A 1 241 ? 11.796 3.371 -11.638 1.00 81.06 241 LEU A CA 1
ATOM 1694 C C . LEU A 1 241 ? 12.593 2.508 -12.621 1.00 81.06 241 LEU A C 1
ATOM 1696 O O . LEU A 1 241 ? 12.695 1.299 -12.431 1.00 81.06 241 LEU A O 1
ATOM 1700 N N . LEU A 1 242 ? 13.186 3.116 -13.647 1.00 78.50 242 LEU A N 1
ATOM 1701 C CA . LEU A 1 242 ? 14.008 2.434 -14.648 1.00 78.50 242 LEU A CA 1
ATOM 1702 C C . LEU A 1 242 ? 15.449 2.166 -14.182 1.00 78.50 242 LEU A C 1
ATOM 1704 O O . LEU A 1 242 ? 16.238 1.595 -14.937 1.00 78.50 242 LEU A O 1
ATOM 1708 N N . ARG A 1 243 ? 15.825 2.543 -12.951 1.00 79.56 243 ARG A N 1
ATOM 1709 C CA . ARG A 1 243 ? 17.159 2.222 -12.426 1.00 79.56 243 ARG A CA 1
ATOM 1710 C C . ARG A 1 243 ? 17.280 0.739 -12.104 1.00 79.56 243 ARG A C 1
ATOM 1712 O O . ARG A 1 243 ? 16.527 0.201 -11.296 1.00 79.56 243 ARG A O 1
ATOM 1719 N N . VAL A 1 244 ? 18.326 0.116 -12.640 1.00 74.56 244 VAL A N 1
ATOM 1720 C CA . VAL A 1 244 ? 18.669 -1.301 -12.425 1.00 74.56 244 VAL A CA 1
ATOM 1721 C C . VAL A 1 244 ? 18.772 -1.664 -10.937 1.00 74.56 244 VAL A C 1
ATOM 1723 O O . VAL A 1 244 ? 18.261 -2.697 -10.512 1.00 74.56 244 VAL A O 1
ATOM 1726 N N . ALA A 1 245 ? 19.331 -0.763 -10.120 1.00 69.62 245 ALA A N 1
ATOM 1727 C CA . ALA A 1 245 ? 19.507 -0.959 -8.677 1.00 69.62 245 ALA A CA 1
ATOM 1728 C C . ALA A 1 245 ? 18.194 -1.186 -7.898 1.00 69.62 245 ALA A C 1
ATOM 1730 O O . ALA A 1 245 ? 18.224 -1.729 -6.792 1.00 69.62 245 ALA A O 1
ATOM 1731 N N . GLY A 1 246 ? 17.050 -0.767 -8.452 1.00 68.94 246 GLY A N 1
ATOM 1732 C CA . GLY A 1 246 ? 15.736 -0.995 -7.855 1.00 68.94 246 GLY A CA 1
ATOM 1733 C C . GLY A 1 246 ? 15.169 -2.396 -8.114 1.00 68.94 246 GLY A C 1
ATOM 1734 O O . GLY A 1 246 ? 14.329 -2.853 -7.344 1.00 68.94 246 GLY A O 1
ATOM 1735 N N . HIS A 1 247 ? 15.626 -3.090 -9.162 1.00 70.62 247 HIS A N 1
ATOM 1736 C CA . HIS A 1 247 ? 15.047 -4.367 -9.609 1.00 70.62 247 HIS A CA 1
ATOM 1737 C C . HIS A 1 247 ? 15.873 -5.593 -9.239 1.00 70.62 247 HIS A C 1
ATOM 1739 O O . HIS A 1 247 ? 15.318 -6.676 -9.077 1.00 70.62 247 HIS A O 1
ATOM 1745 N N . SER A 1 248 ? 17.189 -5.438 -9.111 1.00 72.00 248 SER A N 1
ATOM 1746 C CA . SER A 1 248 ? 18.101 -6.552 -8.866 1.00 72.00 248 SER A CA 1
ATOM 1747 C C . SER A 1 248 ? 19.211 -6.143 -7.905 1.00 72.00 248 SER A C 1
ATOM 1749 O O . SER A 1 248 ? 19.638 -4.987 -7.871 1.00 72.00 248 SER A O 1
ATOM 1751 N N . SER A 1 249 ? 19.705 -7.108 -7.126 1.00 69.88 249 SER A N 1
ATOM 1752 C CA . SER A 1 249 ? 20.944 -6.951 -6.356 1.00 69.88 249 SER A CA 1
ATOM 1753 C C . SER A 1 249 ? 22.175 -6.909 -7.264 1.00 69.88 249 SER A C 1
ATOM 1755 O O . SER A 1 249 ? 23.222 -6.413 -6.851 1.00 69.88 249 SER A O 1
ATOM 1757 N N . ASN A 1 250 ? 22.048 -7.403 -8.501 1.00 71.88 250 ASN A N 1
ATOM 1758 C CA . ASN A 1 250 ? 23.080 -7.314 -9.516 1.00 71.88 250 ASN A CA 1
ATOM 1759 C C . ASN A 1 250 ? 22.957 -5.975 -10.268 1.00 71.88 250 ASN A C 1
ATOM 1761 O O . ASN A 1 250 ? 22.004 -5.802 -11.030 1.00 71.88 250 ASN A O 1
ATOM 1765 N N . PRO A 1 251 ? 23.924 -5.047 -10.131 1.00 65.62 251 PRO A N 1
ATOM 1766 C CA . PRO A 1 251 ? 23.874 -3.745 -10.799 1.00 65.62 251 PRO A CA 1
ATOM 1767 C C . PRO A 1 251 ? 23.956 -3.842 -12.327 1.00 65.62 251 PRO A C 1
ATOM 1769 O O . PRO A 1 251 ? 23.707 -2.852 -13.009 1.00 65.62 251 PRO A O 1
ATOM 1772 N N . LEU A 1 252 ? 24.315 -5.010 -12.869 1.00 65.69 252 LEU A N 1
ATOM 1773 C CA . LEU A 1 252 ? 24.366 -5.240 -14.305 1.00 65.69 252 LEU A CA 1
ATOM 1774 C C . LEU A 1 252 ? 23.013 -5.677 -14.869 1.00 65.69 252 LEU A C 1
ATOM 1776 O O . LEU A 1 252 ? 22.800 -5.491 -16.054 1.00 65.69 252 LEU A O 1
ATOM 1780 N N . ASP A 1 253 ? 22.098 -6.245 -14.083 1.00 79.88 253 ASP A N 1
ATOM 1781 C CA . ASP A 1 253 ? 20.876 -6.888 -14.587 1.00 79.88 253 ASP A CA 1
ATOM 1782 C C . ASP A 1 253 ? 19.842 -5.896 -15.153 1.00 79.88 253 ASP A C 1
ATOM 1784 O O . ASP A 1 253 ? 18.913 -5.456 -14.479 1.00 79.88 253 ASP A O 1
ATOM 1788 N N . CYS A 1 254 ? 19.994 -5.559 -16.434 1.00 81.75 254 CYS A N 1
ATOM 1789 C CA . CYS A 1 254 ? 19.125 -4.622 -17.141 1.00 81.75 254 CYS A CA 1
ATOM 1790 C C . CYS A 1 254 ? 17.807 -5.263 -17.609 1.00 81.75 254 CYS A C 1
ATOM 1792 O O . CYS A 1 254 ? 16.927 -4.557 -18.100 1.00 81.75 254 CYS A O 1
ATOM 1794 N N . SER A 1 255 ? 17.654 -6.585 -17.474 1.00 85.00 255 SER A N 1
ATOM 1795 C CA . SER A 1 255 ? 16.558 -7.341 -18.086 1.00 85.00 255 SER A CA 1
ATOM 1796 C C . SER A 1 255 ? 15.186 -6.922 -17.545 1.00 85.00 255 SER A C 1
ATOM 1798 O O . SER A 1 255 ? 14.295 -6.556 -18.308 1.00 85.00 255 SER A O 1
ATOM 1800 N N . THR A 1 256 ? 15.029 -6.902 -16.225 1.00 84.12 256 THR A N 1
ATOM 1801 C CA . THR A 1 256 ? 13.777 -6.596 -15.515 1.00 84.12 256 THR A CA 1
ATOM 1802 C C . THR A 1 256 ? 13.340 -5.147 -15.712 1.00 84.12 256 THR A C 1
ATOM 1804 O O . THR A 1 256 ? 12.180 -4.885 -16.036 1.00 84.12 256 THR A O 1
ATOM 1807 N N . ALA A 1 257 ? 14.283 -4.210 -15.609 1.00 85.06 257 ALA A N 1
ATOM 1808 C CA . ALA A 1 257 ? 14.048 -2.800 -15.894 1.00 85.06 257 ALA A CA 1
ATOM 1809 C C . ALA A 1 257 ? 13.624 -2.579 -17.359 1.00 85.06 257 ALA A C 1
ATOM 1811 O O . ALA A 1 257 ? 12.716 -1.786 -17.620 1.00 85.06 257 ALA A O 1
ATOM 1812 N N . TRP A 1 258 ? 14.233 -3.295 -18.316 1.00 88.38 258 TRP A N 1
ATOM 1813 C CA . TRP A 1 258 ? 13.877 -3.196 -19.736 1.00 88.38 258 TRP A CA 1
ATOM 1814 C C . TRP A 1 258 ? 12.481 -3.763 -20.024 1.00 88.38 258 TRP A C 1
ATOM 1816 O O . TRP A 1 258 ? 11.690 -3.129 -20.721 1.00 88.38 258 TRP A O 1
ATOM 1826 N N . GLN A 1 259 ? 12.131 -4.909 -19.432 1.00 88.00 259 GLN A N 1
ATOM 1827 C CA . GLN A 1 259 ? 10.779 -5.466 -19.556 1.00 88.00 259 GLN A CA 1
ATOM 1828 C C . GLN A 1 259 ? 9.725 -4.508 -18.987 1.00 88.00 259 GLN A C 1
ATOM 1830 O O . GLN A 1 259 ? 8.689 -4.280 -19.612 1.00 88.00 259 GLN A O 1
ATOM 1835 N N . LEU A 1 260 ? 10.001 -3.888 -17.834 1.00 87.06 260 LEU A N 1
ATOM 1836 C CA . LEU A 1 260 ? 9.095 -2.912 -17.234 1.00 87.06 260 LEU A CA 1
ATOM 1837 C C . LEU A 1 260 ? 8.909 -1.677 -18.125 1.00 87.06 260 LEU A C 1
ATOM 1839 O O . LEU A 1 260 ? 7.782 -1.207 -18.277 1.00 87.06 260 LEU A O 1
ATOM 1843 N N . LEU A 1 261 ? 9.978 -1.190 -18.765 1.00 86.56 261 LEU A N 1
ATOM 1844 C CA . LEU A 1 261 ? 9.888 -0.123 -19.763 1.00 86.56 261 LEU A CA 1
ATOM 1845 C C . LEU A 1 261 ? 8.935 -0.503 -20.905 1.00 86.56 261 LEU A C 1
ATOM 1847 O O . LEU A 1 261 ? 8.056 0.288 -21.242 1.00 86.56 261 LEU A O 1
ATOM 1851 N N . GLY A 1 262 ? 9.080 -1.707 -21.467 1.00 84.19 262 GLY A N 1
ATOM 1852 C CA . GLY A 1 262 ? 8.227 -2.194 -22.555 1.00 84.19 262 GLY A CA 1
ATOM 1853 C C . GLY A 1 262 ? 6.751 -2.282 -22.159 1.00 84.19 262 GLY A C 1
ATOM 1854 O O . GLY A 1 262 ? 5.882 -1.811 -22.893 1.00 84.19 262 GLY A O 1
ATOM 1855 N N . VAL A 1 263 ? 6.456 -2.801 -20.963 1.00 86.12 263 VAL A N 1
ATOM 1856 C CA . VAL A 1 263 ? 5.081 -2.875 -20.441 1.00 86.12 263 VAL A CA 1
ATOM 1857 C C . VAL A 1 263 ? 4.496 -1.480 -20.220 1.00 86.12 263 VAL A C 1
ATOM 1859 O O . VAL A 1 263 ? 3.376 -1.212 -20.649 1.00 86.12 263 VAL A O 1
ATOM 1862 N N . LEU A 1 264 ? 5.245 -0.564 -19.599 1.00 83.75 264 LEU A N 1
ATOM 1863 C CA . LEU A 1 264 ? 4.771 0.802 -19.357 1.00 83.75 264 LEU A CA 1
ATOM 1864 C C . LEU A 1 264 ? 4.541 1.577 -20.663 1.00 83.75 264 LEU A C 1
ATOM 1866 O O . LEU A 1 264 ? 3.594 2.361 -20.739 1.00 83.75 264 LEU A O 1
ATOM 1870 N N . GLN A 1 265 ? 5.359 1.338 -21.694 1.00 82.19 265 GLN A N 1
ATOM 1871 C CA . GLN A 1 265 ? 5.147 1.876 -23.041 1.00 82.19 265 GLN A CA 1
ATOM 1872 C C . GLN A 1 265 ? 3.870 1.324 -23.678 1.00 82.19 265 GLN A C 1
ATOM 1874 O O . GLN A 1 265 ? 3.050 2.103 -24.157 1.00 82.19 265 GLN A O 1
ATOM 1879 N N . ALA A 1 266 ? 3.682 0.002 -23.656 1.00 80.88 266 ALA A N 1
ATOM 1880 C CA . ALA A 1 266 ? 2.524 -0.654 -24.263 1.00 80.88 266 ALA A CA 1
ATOM 1881 C C . ALA A 1 266 ? 1.200 -0.246 -23.599 1.00 80.88 266 ALA A C 1
ATOM 1883 O O . ALA A 1 266 ? 0.189 -0.074 -24.274 1.00 80.88 266 ALA A O 1
ATOM 1884 N N . VAL A 1 267 ? 1.217 -0.058 -22.279 1.00 81.81 267 VAL A N 1
ATOM 1885 C CA . VAL A 1 267 ? 0.058 0.372 -21.485 1.00 81.81 267 VAL A CA 1
ATOM 1886 C C . VAL A 1 267 ? -0.171 1.891 -21.570 1.00 81.81 267 VAL A C 1
ATOM 1888 O O . VAL A 1 267 ? -1.187 2.390 -21.096 1.00 81.81 267 VAL A O 1
ATOM 1891 N N . GLY A 1 268 ? 0.753 2.650 -22.169 1.00 75.31 268 GLY A N 1
ATOM 1892 C CA . GLY A 1 268 ? 0.663 4.109 -22.249 1.00 75.31 268 GLY A CA 1
ATOM 1893 C C . GLY A 1 268 ? 0.862 4.814 -20.903 1.00 75.31 268 GLY A C 1
ATOM 1894 O O . GLY A 1 268 ? 0.517 5.978 -20.760 1.00 75.31 268 GLY A O 1
ATOM 1895 N N . ALA A 1 269 ? 1.426 4.144 -19.897 1.00 74.44 269 ALA A N 1
ATOM 1896 C CA . ALA A 1 269 ? 1.597 4.697 -18.551 1.00 74.44 269 ALA A CA 1
ATOM 1897 C C . ALA A 1 269 ? 2.769 5.696 -18.431 1.00 74.44 269 ALA A C 1
ATOM 1899 O O . ALA A 1 269 ? 2.982 6.281 -17.369 1.00 74.44 269 ALA A O 1
ATOM 1900 N N . LEU A 1 270 ? 3.556 5.877 -19.496 1.00 75.81 270 LEU A N 1
ATOM 1901 C CA . LEU A 1 270 ? 4.680 6.810 -19.516 1.00 75.81 270 LEU A CA 1
ATOM 1902 C C . LEU A 1 270 ? 4.236 8.240 -19.847 1.00 75.81 270 LEU A C 1
ATOM 1904 O O . LEU A 1 270 ? 3.333 8.435 -20.661 1.00 75.81 270 LEU A O 1
ATOM 1908 N N . PRO A 1 271 ? 4.905 9.260 -19.282 1.00 70.31 271 PRO A N 1
ATOM 1909 C CA . PRO A 1 271 ? 4.594 10.643 -19.591 1.00 70.31 271 PRO A CA 1
ATOM 1910 C C . PRO A 1 271 ? 4.898 10.956 -21.061 1.00 70.31 271 PRO A C 1
ATOM 1912 O O . PRO A 1 271 ? 5.903 10.508 -21.624 1.00 70.31 271 PRO A O 1
ATOM 1915 N N . SER A 1 272 ? 4.049 11.793 -21.666 1.00 65.75 272 SER A N 1
ATOM 1916 C CA . SER A 1 272 ? 4.158 12.224 -23.068 1.00 65.75 272 SER A CA 1
ATOM 1917 C C . SER A 1 272 ? 5.483 12.932 -23.367 1.00 65.75 272 SER A C 1
ATOM 1919 O O . SER A 1 272 ? 5.975 12.907 -24.496 1.00 65.75 272 SER A O 1
ATOM 1921 N N . ARG A 1 273 ? 6.096 13.554 -22.350 1.00 64.75 273 ARG A N 1
ATOM 1922 C CA . ARG A 1 273 ? 7.393 14.223 -22.460 1.00 64.75 273 ARG A CA 1
ATOM 1923 C C . ARG A 1 273 ? 8.539 13.217 -22.317 1.00 64.75 273 ARG A C 1
ATOM 1925 O O . ARG A 1 273 ? 9.174 13.106 -21.274 1.00 64.75 273 ARG A O 1
ATOM 1932 N N . ARG A 1 274 ? 8.821 12.500 -23.408 1.00 64.62 274 ARG A N 1
ATOM 1933 C CA . ARG A 1 274 ? 9.872 11.467 -23.493 1.00 64.62 274 ARG A CA 1
ATOM 1934 C C . ARG A 1 274 ? 11.268 11.957 -23.068 1.00 64.62 274 ARG A C 1
ATOM 1936 O O . ARG A 1 274 ? 12.028 11.185 -22.494 1.00 64.62 274 ARG A O 1
ATOM 1943 N N . GLN A 1 275 ? 11.567 13.240 -23.276 1.00 69.31 275 GLN A N 1
ATOM 1944 C CA . GLN A 1 275 ? 12.883 13.845 -23.034 1.00 69.31 275 GLN A CA 1
ATOM 1945 C C . GLN A 1 275 ? 13.403 13.681 -21.592 1.00 69.31 275 GLN A C 1
ATOM 1947 O O . GLN A 1 275 ? 14.612 13.649 -21.385 1.00 69.31 275 GLN A O 1
ATOM 1952 N N . GLU A 1 276 ? 12.518 13.553 -20.598 1.00 70.75 276 GLU A N 1
ATOM 1953 C CA . GLU A 1 276 ? 12.904 13.478 -19.179 1.00 70.75 276 GLU A CA 1
ATOM 1954 C C . GLU A 1 276 ? 13.465 12.099 -18.769 1.00 70.75 276 GLU A C 1
ATOM 1956 O O . GLU A 1 276 ? 14.246 12.013 -17.826 1.00 70.75 276 GLU A O 1
ATOM 1961 N N . TYR A 1 277 ? 13.119 11.022 -19.488 1.00 74.69 277 TYR A N 1
ATOM 1962 C CA . TYR A 1 277 ? 13.568 9.652 -19.183 1.00 74.69 277 TYR A CA 1
ATOM 1963 C C . TYR A 1 277 ? 14.298 8.961 -20.348 1.00 74.69 277 TYR A C 1
ATOM 1965 O O . TYR A 1 277 ? 14.786 7.840 -20.195 1.00 74.69 277 TYR A O 1
ATOM 1973 N N . GLU A 1 278 ? 14.418 9.624 -21.503 1.00 80.75 278 GLU A N 1
ATOM 1974 C CA . GLU A 1 278 ? 15.045 9.086 -22.718 1.00 80.75 278 GLU A CA 1
ATOM 1975 C C . GLU A 1 278 ? 16.506 8.676 -22.506 1.00 80.75 278 GLU A C 1
ATOM 1977 O O . GLU A 1 278 ? 16.909 7.597 -22.938 1.00 80.75 278 GLU A O 1
ATOM 1982 N N . GLY A 1 279 ? 17.286 9.485 -21.781 1.00 80.69 279 GLY A N 1
ATOM 1983 C CA . GLY A 1 279 ? 18.686 9.168 -21.485 1.00 80.69 279 GLY A CA 1
ATOM 1984 C C . GLY A 1 279 ? 18.843 7.885 -20.663 1.00 80.69 279 GLY A C 1
ATOM 1985 O O . GLY A 1 279 ? 19.722 7.071 -20.941 1.00 80.69 279 GLY A O 1
ATOM 1986 N N . VAL A 1 280 ? 17.948 7.663 -19.694 1.00 81.31 280 VAL A N 1
ATOM 1987 C CA . VAL A 1 280 ? 17.945 6.448 -18.866 1.00 81.31 280 VAL A CA 1
ATOM 1988 C C . VAL A 1 280 ? 17.471 5.243 -19.675 1.00 81.31 280 VAL A C 1
ATOM 1990 O O . VAL A 1 280 ? 18.088 4.184 -19.606 1.00 81.31 280 VAL A O 1
ATOM 1993 N N . ALA A 1 281 ? 16.427 5.404 -20.491 1.00 81.81 281 ALA A N 1
ATOM 1994 C CA . ALA A 1 281 ? 15.931 4.349 -21.372 1.00 81.81 281 ALA A CA 1
ATOM 1995 C C . ALA A 1 281 ? 16.986 3.908 -22.402 1.00 81.81 281 ALA A C 1
ATOM 1997 O O . ALA A 1 281 ? 17.136 2.713 -22.655 1.00 81.81 281 ALA A O 1
ATOM 1998 N N . LEU A 1 282 ? 17.753 4.849 -22.962 1.00 85.38 282 LEU A N 1
ATOM 1999 C CA . LEU A 1 282 ? 18.837 4.540 -23.890 1.00 85.38 282 LEU A CA 1
ATOM 2000 C C . LEU A 1 282 ? 19.994 3.816 -23.198 1.00 85.38 282 LEU A C 1
ATOM 2002 O O . LEU A 1 282 ? 20.457 2.804 -23.717 1.00 85.38 282 LEU A O 1
ATOM 2006 N N . ALA A 1 283 ? 20.426 4.292 -22.025 1.00 84.62 283 ALA A N 1
ATOM 2007 C CA . ALA A 1 283 ? 21.457 3.623 -21.229 1.00 84.62 283 ALA A CA 1
ATOM 2008 C C . ALA A 1 283 ? 21.041 2.194 -20.834 1.00 84.62 283 ALA A C 1
ATOM 2010 O O . ALA A 1 283 ? 21.858 1.276 -20.838 1.00 84.62 283 ALA A O 1
ATOM 2011 N N . LEU A 1 284 ? 19.755 1.994 -20.544 1.00 85.75 284 LEU A N 1
ATOM 2012 C CA . LEU A 1 284 ? 19.185 0.690 -20.232 1.00 85.75 284 LEU A CA 1
ATOM 2013 C C . LEU A 1 284 ? 19.178 -0.245 -21.450 1.00 85.75 284 LEU A C 1
ATOM 2015 O O . LEU A 1 284 ? 19.595 -1.397 -21.341 1.00 85.75 284 LEU A O 1
ATOM 2019 N N . CYS A 1 285 ? 18.743 0.244 -22.616 1.00 86.38 285 CYS A N 1
ATOM 2020 C CA . CYS A 1 285 ? 18.743 -0.545 -23.849 1.00 86.38 285 CYS A CA 1
ATOM 2021 C C . CYS A 1 285 ? 20.171 -0.906 -24.278 1.00 86.38 285 CYS A C 1
ATOM 2023 O O . CYS A 1 285 ? 20.433 -2.062 -24.597 1.00 86.38 285 CYS A O 1
ATOM 2025 N N . SER A 1 286 ? 21.113 0.043 -24.247 1.00 85.94 286 SER A N 1
ATOM 2026 C CA . SER A 1 286 ? 22.513 -0.219 -24.607 1.00 85.94 286 SER A CA 1
ATOM 2027 C C . SER A 1 286 ? 23.202 -1.165 -23.619 1.00 85.94 286 SER A C 1
ATOM 2029 O O . SER A 1 286 ? 23.948 -2.055 -24.040 1.00 85.94 286 SER A O 1
ATOM 2031 N N . GLY A 1 287 ? 22.903 -1.031 -22.322 1.00 85.88 287 GLY A N 1
ATOM 2032 C CA . GLY A 1 287 ? 23.336 -1.958 -21.282 1.00 85.88 287 GLY A CA 1
ATOM 2033 C C . GLY A 1 287 ? 22.838 -3.373 -21.555 1.00 85.88 287 GLY A C 1
ATOM 2034 O O . GLY A 1 287 ? 23.646 -4.295 -21.650 1.00 85.88 287 GLY A O 1
ATOM 2035 N N . PHE A 1 288 ? 21.534 -3.544 -21.789 1.00 88.25 288 PHE A N 1
ATOM 2036 C CA . PHE A 1 288 ? 20.948 -4.861 -22.036 1.00 88.25 288 PHE A CA 1
ATOM 2037 C C . PHE A 1 288 ? 21.444 -5.503 -23.342 1.00 88.25 288 PHE A C 1
ATOM 2039 O O . PHE A 1 288 ? 21.784 -6.686 -23.354 1.00 88.25 288 PHE A O 1
ATOM 2046 N N . VAL A 1 289 ? 21.588 -4.725 -24.423 1.00 89.00 289 VAL A N 1
ATOM 2047 C CA . VAL A 1 289 ? 22.218 -5.189 -25.675 1.00 89.00 289 VAL A CA 1
ATOM 2048 C C . VAL A 1 289 ? 23.637 -5.692 -25.412 1.00 89.00 289 VAL A C 1
ATOM 2050 O O . VAL A 1 289 ? 23.989 -6.785 -25.854 1.00 89.00 289 VAL A O 1
ATOM 2053 N N . SER A 1 290 ? 24.440 -4.939 -24.657 1.00 88.44 290 SER A N 1
ATOM 2054 C CA . SER A 1 290 ? 25.811 -5.339 -24.322 1.00 88.44 290 SER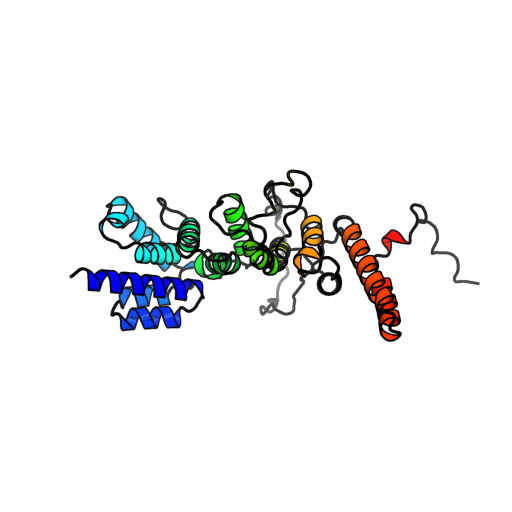 A CA 1
ATOM 2055 C C . SER A 1 290 ? 25.836 -6.646 -23.528 1.00 88.44 290 SER A C 1
ATOM 2057 O O . SER A 1 290 ? 26.648 -7.519 -23.823 1.00 88.44 290 SER A O 1
ATOM 2059 N N . GLN A 1 291 ? 24.913 -6.836 -22.579 1.00 88.44 291 GLN A N 1
ATOM 2060 C CA . GLN A 1 291 ? 24.793 -8.096 -21.839 1.00 88.44 291 GLN A CA 1
ATOM 2061 C C . GLN A 1 291 ? 24.465 -9.278 -22.750 1.00 88.44 291 GLN A C 1
ATOM 2063 O O . GLN A 1 291 ? 25.088 -10.329 -22.635 1.00 88.44 291 GLN A O 1
ATOM 2068 N N . LEU A 1 292 ? 23.515 -9.106 -23.672 1.00 87.75 292 LEU A N 1
ATOM 2069 C CA . LEU A 1 292 ? 23.115 -10.155 -24.608 1.00 87.75 292 LEU A CA 1
ATOM 2070 C C . LEU A 1 292 ? 24.243 -10.523 -25.580 1.00 87.75 292 LEU A C 1
ATOM 2072 O O . LEU A 1 292 ? 24.443 -11.702 -25.863 1.00 87.75 292 LEU A O 1
ATOM 2076 N N . LEU A 1 293 ? 25.018 -9.540 -26.047 1.00 88.44 293 LEU A N 1
ATOM 2077 C CA . LEU A 1 293 ? 26.189 -9.785 -26.894 1.00 88.44 293 LEU A CA 1
ATOM 2078 C C . LEU A 1 293 ? 27.312 -10.506 -26.134 1.00 88.44 293 LEU A C 1
ATOM 2080 O O . LEU A 1 293 ? 27.949 -11.397 -26.694 1.00 88.44 293 LEU A O 1
ATOM 2084 N N . LEU A 1 294 ? 27.518 -10.178 -24.854 1.00 89.25 294 LEU A N 1
ATOM 2085 C CA . LEU A 1 294 ? 28.516 -10.834 -24.000 1.00 89.25 294 LEU A CA 1
ATOM 2086 C C . LEU A 1 294 ? 28.192 -12.305 -23.701 1.00 89.25 294 LEU A C 1
ATOM 2088 O O . LEU A 1 294 ? 29.110 -13.077 -23.439 1.00 89.25 294 LEU A O 1
ATOM 2092 N N . LEU A 1 295 ? 26.922 -12.721 -23.778 1.00 88.06 295 LEU A N 1
ATOM 2093 C CA . LEU A 1 295 ? 26.545 -14.134 -23.640 1.00 88.06 295 LEU A CA 1
ATOM 2094 C C . LEU A 1 295 ? 27.049 -15.003 -24.806 1.00 88.06 295 LEU A C 1
ATOM 2096 O O . LEU A 1 295 ? 27.099 -16.223 -24.667 1.00 88.06 295 LEU A O 1
ATOM 2100 N N . GLY A 1 296 ? 27.391 -14.409 -25.958 1.00 81.81 296 GLY A N 1
ATOM 2101 C CA . GLY A 1 296 ? 28.021 -15.094 -27.097 1.00 81.81 296 GLY A CA 1
ATOM 2102 C C . GLY A 1 296 ? 27.168 -16.161 -27.802 1.00 81.81 296 GLY A C 1
ATOM 2103 O O . GLY A 1 296 ? 27.622 -16.770 -28.769 1.00 81.81 296 GLY A O 1
ATOM 2104 N N . ALA A 1 297 ? 25.934 -16.402 -27.351 1.00 88.50 297 ALA A N 1
ATOM 2105 C CA . ALA A 1 297 ? 25.034 -17.385 -27.941 1.00 88.50 297 ALA A CA 1
ATOM 2106 C C . ALA A 1 297 ? 24.345 -16.828 -29.206 1.00 88.50 297 ALA A C 1
ATOM 2108 O O . ALA A 1 297 ? 23.886 -15.683 -29.200 1.00 88.50 297 ALA A O 1
ATOM 2109 N N . PRO A 1 298 ? 24.160 -17.634 -30.271 1.00 82.56 298 PRO A N 1
ATOM 2110 C CA . PRO A 1 298 ? 23.523 -17.172 -31.509 1.00 82.56 298 PRO A CA 1
ATOM 2111 C C . PRO A 1 298 ? 22.075 -16.708 -31.289 1.00 82.56 298 PRO A C 1
ATOM 2113 O O . PRO A 1 298 ? 21.631 -15.736 -31.894 1.00 82.56 298 PRO A O 1
ATOM 2116 N N . ALA A 1 299 ? 21.352 -17.344 -30.361 1.00 85.00 299 ALA A N 1
ATOM 2117 C CA . ALA A 1 299 ? 20.019 -16.903 -29.959 1.00 85.00 299 ALA A CA 1
ATOM 2118 C C . ALA A 1 299 ? 20.046 -15.533 -29.256 1.00 85.00 299 ALA A C 1
ATOM 2120 O O . ALA A 1 299 ? 19.160 -14.711 -29.477 1.00 85.00 299 ALA A O 1
ATOM 2121 N N . ALA A 1 300 ? 21.077 -15.253 -28.451 1.00 86.19 300 ALA A N 1
ATOM 2122 C CA . ALA A 1 300 ? 21.214 -13.981 -27.744 1.00 86.19 300 ALA A CA 1
ATOM 2123 C C . ALA A 1 300 ? 21.508 -12.815 -28.703 1.00 86.19 300 ALA A C 1
ATOM 2125 O O . ALA A 1 300 ? 21.031 -11.709 -28.470 1.00 86.19 300 ALA A O 1
ATOM 2126 N N . ALA A 1 301 ? 22.198 -13.062 -29.822 1.00 86.44 301 ALA A N 1
ATOM 2127 C CA . ALA A 1 301 ? 22.416 -12.054 -30.862 1.00 86.44 301 ALA A CA 1
ATOM 2128 C C . ALA A 1 301 ? 21.103 -11.601 -31.535 1.00 86.44 301 ALA A C 1
ATOM 2130 O O . ALA A 1 301 ? 20.912 -10.409 -31.778 1.00 86.44 301 ALA A O 1
ATOM 2131 N N . ALA A 1 302 ? 20.165 -12.526 -31.779 1.00 88.88 302 ALA A N 1
ATOM 2132 C CA . ALA A 1 302 ? 18.840 -12.182 -32.301 1.00 88.88 302 ALA A CA 1
ATOM 2133 C C . ALA A 1 302 ? 18.037 -11.329 -31.301 1.00 88.88 302 ALA A C 1
ATOM 2135 O O . ALA A 1 302 ? 17.420 -10.334 -31.686 1.00 88.88 302 ALA A O 1
ATOM 2136 N N . TRP A 1 303 ? 18.107 -11.662 -30.007 1.00 89.56 303 TRP A N 1
ATOM 2137 C CA . TRP A 1 303 ? 17.514 -10.846 -28.944 1.00 89.56 303 TRP A CA 1
ATOM 2138 C C . TRP A 1 303 ? 18.183 -9.474 -28.812 1.00 89.56 303 TRP A C 1
ATOM 2140 O O . TRP A 1 303 ? 17.487 -8.483 -28.614 1.00 89.56 303 TRP A O 1
ATOM 2150 N N . ALA A 1 304 ? 19.504 -9.380 -28.979 1.00 88.25 304 ALA A N 1
ATOM 2151 C CA . ALA A 1 304 ? 20.223 -8.108 -28.949 1.00 88.25 304 ALA A CA 1
ATOM 2152 C C . ALA A 1 304 ? 19.750 -7.167 -30.070 1.00 88.25 304 ALA A C 1
ATOM 2154 O O . ALA A 1 304 ? 19.505 -5.988 -29.821 1.00 88.25 304 ALA A O 1
AT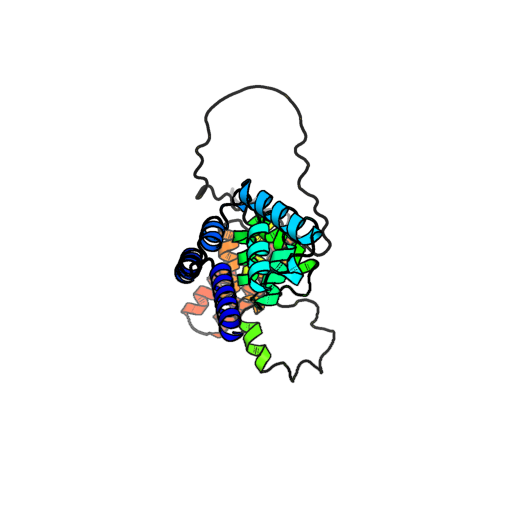OM 2155 N N . LEU A 1 305 ? 19.544 -7.693 -31.283 1.00 87.44 305 LEU A N 1
ATOM 2156 C CA . LEU A 1 305 ? 18.954 -6.932 -32.390 1.00 87.44 305 LEU A CA 1
ATOM 2157 C C . LEU A 1 305 ? 17.521 -6.494 -32.074 1.00 87.44 305 LEU A C 1
ATOM 2159 O O . LEU A 1 305 ? 17.178 -5.334 -32.280 1.00 87.44 305 LEU A O 1
ATOM 2163 N N . PHE A 1 306 ? 16.698 -7.395 -31.533 1.00 88.31 306 PHE A N 1
ATOM 2164 C CA . PHE A 1 306 ? 15.329 -7.072 -31.131 1.00 88.31 306 PHE A CA 1
ATOM 2165 C C . PHE A 1 306 ? 15.278 -5.940 -30.093 1.00 88.31 306 PHE A C 1
ATOM 2167 O O . PHE A 1 306 ? 14.502 -4.998 -30.241 1.00 88.31 306 PHE A O 1
ATOM 2174 N N . VAL A 1 307 ? 16.139 -5.983 -29.076 1.00 87.19 307 VAL A N 1
ATOM 2175 C CA . VAL A 1 307 ? 16.249 -4.926 -28.060 1.00 87.19 307 VAL A CA 1
ATOM 2176 C C . VAL A 1 307 ? 16.740 -3.616 -28.681 1.00 87.19 307 VAL A C 1
ATOM 2178 O O . VAL A 1 307 ? 16.205 -2.556 -28.364 1.00 87.19 307 VAL A O 1
ATOM 2181 N N . ALA A 1 308 ? 17.705 -3.670 -29.603 1.00 85.50 308 ALA A N 1
ATOM 2182 C CA . ALA A 1 308 ? 18.216 -2.487 -30.294 1.00 85.50 308 ALA A CA 1
ATOM 2183 C C . ALA A 1 308 ? 17.141 -1.768 -31.133 1.00 85.50 308 ALA A C 1
ATOM 2185 O O . ALA A 1 308 ? 17.178 -0.546 -31.248 1.00 85.50 308 ALA A O 1
ATOM 2186 N N . LEU A 1 309 ? 16.146 -2.493 -31.658 1.00 85.69 309 LEU A N 1
ATOM 2187 C CA . LEU A 1 309 ? 14.999 -1.898 -32.361 1.00 85.69 309 LEU A CA 1
ATOM 2188 C C . LEU A 1 309 ? 14.071 -1.084 -31.444 1.00 85.69 309 LEU A C 1
ATOM 2190 O O . LEU A 1 309 ? 13.289 -0.281 -31.940 1.00 85.69 309 LEU A O 1
ATOM 2194 N N . HIS A 1 310 ? 14.150 -1.275 -30.125 1.00 80.00 310 HIS A N 1
ATOM 2195 C CA . HIS A 1 310 ? 13.358 -0.528 -29.141 1.00 80.00 310 HIS A CA 1
ATOM 2196 C C . HIS A 1 310 ? 14.079 0.730 -28.629 1.00 80.00 310 HIS A C 1
ATOM 2198 O O . HIS A 1 310 ? 13.565 1.422 -27.745 1.00 80.00 310 HIS A O 1
ATOM 2204 N N . VAL A 1 311 ? 15.265 1.046 -29.164 1.00 77.12 311 VAL A N 1
ATOM 2205 C CA . VAL A 1 311 ? 15.975 2.287 -28.838 1.00 77.12 311 VAL A CA 1
ATOM 2206 C C . VAL A 1 311 ? 15.156 3.473 -29.366 1.00 77.12 311 VAL A C 1
ATOM 2208 O O . VAL A 1 311 ? 14.790 3.481 -30.539 1.00 77.12 311 VAL A O 1
ATOM 2211 N N . PRO A 1 312 ? 14.847 4.484 -28.534 1.00 66.56 312 PRO A N 1
ATOM 2212 C CA . PRO A 1 312 ? 14.075 5.6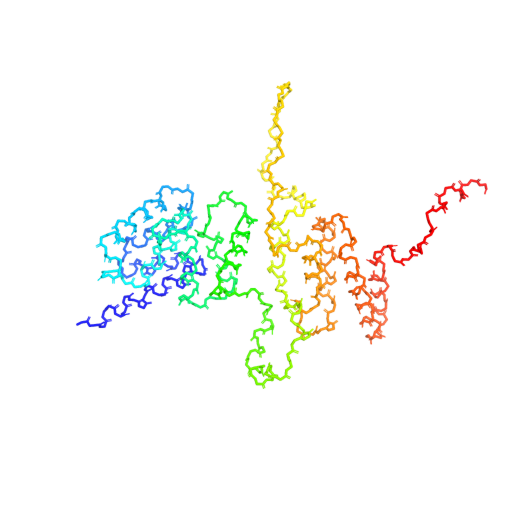39 -28.978 1.00 66.56 312 PRO A CA 1
ATOM 2213 C C . PRO A 1 312 ? 14.788 6.377 -30.126 1.00 66.56 312 PRO A C 1
ATOM 2215 O O . PRO A 1 312 ? 15.955 6.749 -30.012 1.00 66.56 312 PRO A O 1
ATOM 2218 N N . ASP A 1 313 ? 14.058 6.624 -31.220 1.00 59.44 313 ASP A N 1
ATOM 2219 C CA . ASP A 1 313 ? 14.561 7.180 -32.493 1.00 59.44 313 ASP A CA 1
ATOM 2220 C C . ASP A 1 313 ? 15.221 8.575 -32.399 1.00 59.44 313 ASP A C 1
ATOM 2222 O O . ASP A 1 313 ? 15.788 9.068 -33.378 1.00 59.44 313 ASP A O 1
ATOM 2226 N N . GLY A 1 314 ? 15.167 9.235 -31.237 1.00 55.28 314 GLY A N 1
ATOM 2227 C CA . GLY A 1 314 ? 15.700 10.582 -31.020 1.00 55.28 314 GLY A CA 1
ATOM 2228 C C . GLY A 1 314 ? 17.226 10.684 -31.094 1.00 55.28 314 GLY A C 1
ATOM 2229 O O . GLY A 1 314 ? 17.745 11.769 -31.348 1.00 55.28 314 GLY A O 1
ATOM 2230 N N . VAL A 1 315 ? 17.953 9.573 -30.935 1.00 48.66 315 VAL A N 1
ATOM 2231 C CA . VAL A 1 315 ? 19.429 9.572 -30.851 1.00 48.66 315 VAL A CA 1
ATOM 2232 C C . VAL A 1 315 ? 20.125 9.201 -32.166 1.00 48.66 315 VAL A C 1
ATOM 2234 O O . VAL A 1 315 ? 21.298 9.516 -32.351 1.00 48.66 315 VAL A O 1
ATOM 2237 N N . LEU A 1 316 ?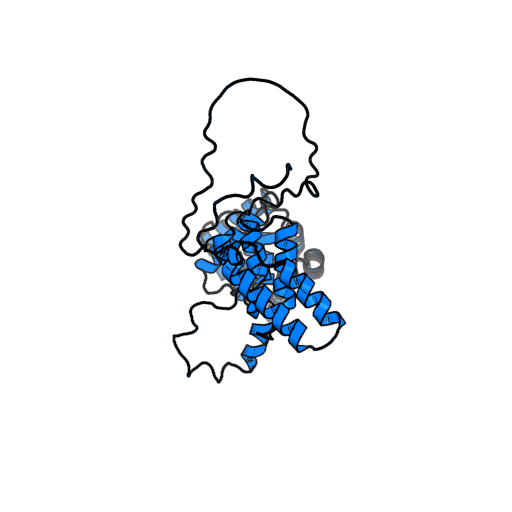 19.403 8.631 -33.135 1.00 46.25 316 LEU A N 1
ATOM 2238 C CA . LEU A 1 316 ? 19.935 8.396 -34.487 1.00 46.25 316 LEU A CA 1
ATOM 2239 C C . LEU A 1 316 ? 19.678 9.563 -35.452 1.00 46.25 316 LEU A C 1
ATOM 2241 O O . LEU A 1 316 ? 20.177 9.550 -36.578 1.00 46.25 316 LEU A O 1
ATOM 2245 N N . SER A 1 317 ? 18.945 10.596 -35.025 1.00 38.66 317 SER A N 1
ATOM 2246 C CA . SER A 1 317 ? 18.818 11.834 -35.789 1.00 38.66 317 SER A CA 1
ATOM 2247 C C . SER A 1 317 ? 19.888 12.834 -35.335 1.00 38.66 317 SER A C 1
ATOM 2249 O O . SER A 1 317 ? 19.775 13.371 -34.233 1.00 38.66 317 SER A O 1
ATOM 2251 N N . PRO A 1 318 ? 20.897 13.168 -36.162 1.00 39.19 318 PRO A N 1
ATOM 2252 C CA . PRO A 1 318 ? 21.800 14.267 -35.838 1.00 39.19 318 PRO A CA 1
ATOM 2253 C C . PRO A 1 318 ? 20.997 15.570 -35.657 1.00 39.19 318 PRO A C 1
ATOM 2255 O O . PRO A 1 318 ? 19.974 15.751 -36.340 1.00 39.19 318 PRO A O 1
ATOM 2258 N N . PRO A 1 319 ? 21.437 16.497 -34.781 1.00 38.41 319 PRO A N 1
ATOM 2259 C CA . PRO A 1 319 ? 20.812 17.807 -34.629 1.00 38.41 319 PRO A CA 1
ATOM 2260 C C . PRO A 1 319 ? 20.978 18.587 -35.940 1.00 38.41 319 PRO A C 1
ATOM 2262 O O . PRO A 1 319 ? 21.990 19.237 -36.174 1.00 38.41 319 PRO A O 1
ATOM 2265 N N . GLY A 1 320 ? 20.011 18.460 -36.850 1.00 44.16 320 GLY A N 1
ATOM 2266 C CA . GLY A 1 320 ? 20.075 19.114 -38.159 1.00 44.16 320 GLY A CA 1
ATOM 2267 C C . GLY A 1 320 ? 19.208 18.528 -39.273 1.00 44.16 320 GLY A C 1
ATOM 2268 O O . GLY A 1 320 ? 18.985 19.210 -40.269 1.00 44.16 320 GLY A O 1
ATOM 2269 N N . THR A 1 321 ? 18.647 17.323 -39.150 1.00 42.97 321 THR A N 1
ATOM 2270 C CA . THR A 1 321 ? 17.889 16.709 -40.265 1.00 42.97 321 THR A CA 1
ATOM 2271 C C . THR A 1 321 ? 16.375 16.896 -40.167 1.00 42.97 321 THR A C 1
ATOM 2273 O O . THR A 1 321 ? 15.585 16.016 -40.493 1.00 42.97 321 THR A O 1
ATOM 2276 N N . ARG A 1 322 ? 15.927 18.112 -39.836 1.00 41.97 322 ARG A N 1
ATOM 2277 C CA . ARG A 1 322 ? 14.549 18.541 -40.131 1.00 41.97 322 ARG A CA 1
ATOM 2278 C C . ARG A 1 322 ? 14.475 19.118 -41.548 1.00 41.97 322 ARG A C 1
ATOM 2280 O O . ARG A 1 322 ? 14.115 20.274 -41.739 1.00 41.97 322 ARG A O 1
ATOM 2287 N N . ARG A 1 323 ? 14.846 18.336 -42.568 1.00 41.66 323 ARG A N 1
ATOM 2288 C CA . ARG A 1 323 ? 14.531 18.677 -43.965 1.00 41.66 323 ARG A CA 1
ATOM 2289 C C . ARG A 1 323 ? 14.513 17.446 -44.870 1.00 41.66 323 ARG A C 1
ATOM 2291 O O . ARG A 1 323 ? 15.509 16.754 -45.012 1.00 41.66 323 ARG A O 1
ATOM 2298 N N . ARG A 1 324 ? 13.369 17.295 -45.549 1.00 41.94 324 ARG A N 1
ATOM 2299 C CA . ARG A 1 324 ? 13.095 16.456 -46.728 1.00 41.94 324 ARG A CA 1
ATOM 2300 C C . ARG A 1 324 ? 13.017 14.940 -46.508 1.00 41.94 324 ARG A C 1
ATOM 2302 O O . ARG A 1 324 ? 13.864 14.182 -46.957 1.00 41.94 324 ARG A O 1
ATOM 2309 N N . ARG A 1 325 ? 11.861 14.495 -46.011 1.00 35.84 325 ARG A N 1
ATOM 2310 C CA . ARG A 1 325 ? 11.200 13.287 -46.537 1.00 35.84 325 ARG A CA 1
ATOM 2311 C C . ARG A 1 325 ? 9.866 13.684 -47.170 1.00 35.84 325 ARG A C 1
ATOM 2313 O O . ARG A 1 325 ? 8.805 13.469 -46.607 1.00 35.84 325 ARG A O 1
ATOM 2320 N N . SER A 1 326 ? 9.953 14.351 -48.316 1.00 40.38 326 SER A N 1
ATOM 2321 C CA . SER A 1 326 ? 8.824 14.598 -49.224 1.00 40.38 326 SER A CA 1
ATOM 2322 C C . SER A 1 326 ? 9.349 15.021 -50.600 1.00 40.38 326 SER A C 1
ATOM 2324 O O . SER A 1 326 ? 9.142 16.143 -51.044 1.00 40.38 326 SER A O 1
ATOM 2326 N N . SER A 1 327 ? 10.161 14.182 -51.250 1.00 42.81 327 SER A N 1
ATOM 2327 C CA . SER A 1 327 ? 10.474 14.322 -52.690 1.00 42.81 327 SER A CA 1
ATOM 2328 C C . SER A 1 327 ? 11.363 13.181 -53.194 1.00 42.81 327 SER A C 1
ATOM 2330 O O . SER A 1 327 ? 12.468 13.417 -53.661 1.00 42.81 327 SER A O 1
ATOM 2332 N N . SER A 1 328 ? 10.900 11.934 -53.100 1.00 40.03 328 SER A N 1
ATOM 2333 C CA . SER A 1 328 ? 11.473 10.826 -53.890 1.00 40.03 328 SER A CA 1
ATOM 2334 C C . SER A 1 328 ? 10.575 9.586 -53.852 1.00 40.03 328 SER A C 1
ATOM 2336 O O . SER A 1 328 ? 10.978 8.510 -53.427 1.00 40.03 328 SER A O 1
ATOM 2338 N N . CYS A 1 329 ? 9.325 9.751 -54.275 1.00 38.78 329 CYS A N 1
ATOM 2339 C CA . CYS A 1 329 ? 8.478 8.663 -54.769 1.00 38.78 329 CYS A CA 1
ATOM 2340 C C . CYS A 1 329 ? 7.533 9.273 -55.802 1.00 38.78 329 CYS A C 1
ATOM 2342 O O . CYS A 1 329 ? 6.412 9.635 -55.470 1.00 38.78 329 CYS A O 1
ATOM 2344 N N . CYS A 1 330 ? 8.076 9.525 -56.994 1.00 38.00 330 CYS A N 1
ATOM 2345 C CA . CYS A 1 330 ? 7.392 9.657 -58.285 1.00 38.00 330 CYS A CA 1
ATOM 2346 C C . CYS A 1 330 ? 8.438 10.088 -59.325 1.00 38.00 330 CYS A C 1
ATOM 2348 O O . CYS A 1 330 ? 8.618 11.282 -59.572 1.00 38.00 330 CYS A O 1
ATOM 2350 N N . ARG A 1 331 ? 9.159 9.115 -59.882 1.00 35.84 331 ARG A N 1
ATOM 2351 C CA . ARG A 1 331 ? 9.502 9.006 -61.306 1.00 35.84 331 ARG A CA 1
ATOM 2352 C C . ARG A 1 331 ? 10.162 7.663 -61.556 1.00 35.84 331 ARG A C 1
ATOM 2354 O O . ARG A 1 331 ? 11.028 7.299 -60.733 1.00 35.84 331 ARG A O 1
#

Radius of gyration: 26.25 Å; chains: 1; bounding box: 64×46×101 Å

Foldseek 3Di:
DVVVVVVVVVLLVVLLVCVLVVNLVVSLVSCVVVVNNVLSVLSVCFLVCLPHPSLVVLQVVVVVCVVVVNCVPPPDDSRLLSSLLSNQSPDDDPNRHHVSSLLVSCLVVVDALVSSLVSLVRRNHHPVDDLLVSLVVSVVCVVVDPSRHAAAAPVVVVCVVPCPPPPPPDDDDPPPDRQGALVSLVSNLVSVCLPLQPPPVPPPDDPDDDDDDDDDDDDPPDDPDPPDPPDDDSLVSLLSNLQCVNPDPDNLPLPVSLVVVVVCVVSSSGHPPCVSNLVSNQVSLVSQLVVLVVVVDPVSPVVSVVSVVVRPPPVVDDPPPPDDPPPPDDD

Secondary structure (DSSP, 8-state):
-HHHHHHHHHHHHHHHHHHTTT-HHHHHHHHHHTT-HHHHHHHHTTTTGGGSHHHHHHHHHHHHHHHTTHHHHHS-HHHHHHHHHHTTTSPP-TTSSSHHHHHHHHHHHT--HHHHHHHIIIIIS-TTS-HHHHHHHHHHHHHH-TTSPP---HHHHTTHHHHTTTTTS--SSSTT-----HHHHHHHHHHTT-TT---TTS--------------------S-----TT---HHHHHHHHT-GGGT-SSTT--HHHHHHHHHHHHTT-S-S-GGGTHHHHHHHHHHHHHHHHHT--HHHHHHHHHHHTTS-TTSSS-TT--S-SSS-S--